Protein AF-B0WUE4-F1 (afdb_monomer)

Radius of gyration: 28.67 Å; Cα contacts (8 Å, |Δi|>4): 463; chains: 1; bounding box: 61×58×78 Å

Secondary structure (DSSP, 8-state):
----GGGS-HHHHHHHHHT-SEEEEEEE--GGGGTTTS-----SS----EEEETTEEPTTHHHHHHHHHHTT-EEEEE---SSS-HHHHHHHHHTTT----GGGEE-HHHHHHHHHHHTT--SPEE--S-HHHHHHHHHTT--EE--HHHHHHHTT----EE---SSS-HHHHHHHHHHTT----GGGEE-HHHHHHHHHHHTT--SEEEEES-HHHHHHHHHTT--EE----SPPPS-HHHHHHHH-----EEEEEE---TT--HHHHHHHHHHHHH-TTSEEEE----SEEEEETTEEEE-HHHHHHHHHHHHT---EE-STT-HHHHHHHHHHHT----

Sequence (342 aa):
MTKRLLDLILEDKQRFVASFDYVLTDCDGNFWMALLQFWGTLSLISTTGVVWNFYGPIEGVGRAIGVLKDAGKKVVYVSNNSVRTLENYKEQVHKLGHGLAEEDLIHPAISVVRYLKSINFQGLIYAICAEPFLKLLKEAGFEVITGAIGAIKAAGKRVVYVSNNSVRPLENYQEQIRKLGHEVTEEDLVHPAVSIVRYLKSIDFNGLIYAIGSNAFLKTLRDAGYDVLNGPDDPQPESLQVVIPVIHDKKPVKAVIVDYDFNCSHIKLLRAEMYLKSDQECLFVGGSTDYRVMFTPTYTSIGTGYYTEILERSVGRKAVTLGKPGTHLVQQLKDYYGIEQA

Foldseek 3Di:
DDDDLVNDDPVVNVVVLVPDQEAEEEAEDDPCVVVVVPDDDDPDHPHDDHQAYPVAGDPPSLVVVVVSVVVVHQYAYEYADQADAPVNVQVRNVVSVDGDDPVSYHYPLVVVLVVCVVVVPQDEDEDDGYPNSVVSCVVSPHHYDDQPPVVCVVVVHQAAAADADQPDDPVVVQVVVVVSVDGDDPVRYHALLNLVLLVCVVVVNDFEEEEAADPSSQVSCVVSPHHYDYDDLDDWPPDCVGLVCQLQVPGQAQEYEFADHPSDDPSRLSSSLNNCQVDVNRAFAYGRLDQWDDPDPVDIDGGRVVSQVVSCVSSVHHHQYCHPPGPSVVVSCCVVVVPDDD

pLDDT: mean 76.99, std 17.8, range [25.2, 98.75]

Solvent-accessible surface area (backbone atoms only — not comparable to full-atom values): 20024 Å² total; per-residue (Å²): 134,90,78,57,74,86,78,48,56,70,68,59,44,52,55,55,59,68,72,54,61,70,45,61,32,41,41,71,53,60,88,51,82,80,57,64,84,74,66,94,83,82,90,89,66,80,76,77,43,59,47,25,46,95,92,40,72,41,86,65,44,36,59,53,53,46,55,42,45,75,70,71,33,47,70,31,41,35,40,86,63,54,64,69,46,73,64,56,49,33,54,56,36,40,75,43,77,37,88,62,58,74,92,35,50,49,36,51,54,59,52,51,51,53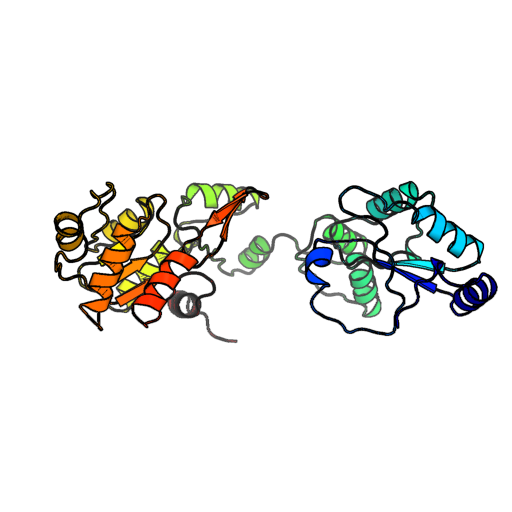,51,42,57,75,71,64,68,83,67,81,40,78,63,92,68,42,69,60,35,52,50,52,43,43,75,72,70,45,54,67,53,73,56,70,66,56,55,42,44,72,71,72,42,88,75,72,48,80,46,52,63,59,83,65,56,68,67,60,52,35,53,56,39,40,76,71,76,38,90,70,55,74,91,31,51,43,30,18,58,58,44,47,53,53,49,40,59,76,67,68,66,81,63,35,28,39,42,47,44,31,71,68,37,54,47,52,47,42,75,73,71,45,53,75,46,65,61,74,80,70,88,74,71,100,38,70,86,59,44,47,57,69,30,60,65,78,69,79,49,40,30,40,37,40,32,64,35,96,74,70,44,72,64,37,51,50,24,50,45,42,46,50,68,74,32,89,80,30,40,45,35,29,22,26,50,43,58,64,39,74,83,47,103,87,42,73,42,86,25,36,27,54,64,48,48,56,46,26,65,75,69,74,49,81,53,52,36,36,14,71,91,29,65,59,33,55,50,52,49,27,66,76,68,68,58,75,87,129

Mean predicted aligned error: 15.3 Å

Organism: Culex quinquefasciatus (NCBI:txid7176)

Nearest PDB structures (foldseek):
  3epr-assembly1_A  TM=8.583E-01  e=1.810E-10  Streptococcus agalactiae serogroup V
  7po7-assembly4_G  TM=8.428E-01  e=3.607E-10  Mus musculus
  7po7-assembly1_A  TM=5.249E-01  e=3.714E-12  Mus musculus
  3qgm-assembly1_B  TM=8.466E-01  e=1.457E-08  Archaeoglobus fulgidus
  1zjj-assembly1_A  TM=5.085E-01  e=1.475E-11  Pyrococcus horikoshii OT3

InterPro domains:
  IPR006357 HAD-superfamily hydrolase, subfamily IIA [PF13344] (46-143)
  IPR006357 HAD-superfamily hydrolase, subfamily IIA [PF13344] (148-226)
  IPR006357 HAD-superfamily hydrolase, subfamily IIA [PIRSF000915] (6-340)
  IPR023214 HAD superfamily [G3DSA:3.40.50.1000] (9-143)
  IPR023214 HAD superfamily [G3DSA:3.40.50.1000] (193-322)
  IPR036412 HAD-like superfamily [SSF56784] (49-146)
  IPR036412 HAD-like superfamily [SSF56784] (147-340)

Structure (mmCIF, N/CA/C/O backbone):
data_AF-B0WUE4-F1
#
_entry.id   AF-B0WUE4-F1
#
loop_
_atom_site.group_PDB
_atom_site.id
_atom_site.type_symbol
_atom_site.label_atom_id
_atom_site.label_alt_id
_atom_site.label_comp_id
_atom_site.label_asym_id
_atom_site.label_entity_id
_atom_site.label_seq_id
_atom_site.pdbx_PDB_ins_code
_atom_site.Cartn_x
_atom_site.Cartn_y
_atom_site.Cartn_z
_atom_site.occupancy
_atom_site.B_iso_or_equiv
_atom_site.auth_seq_id
_atom_site.auth_comp_id
_atom_site.auth_asym_id
_atom_site.auth_atom_id
_atom_site.pdbx_PDB_model_num
ATOM 1 N N . MET A 1 1 ? 19.029 -39.161 -17.235 1.00 38.50 1 MET A N 1
ATOM 2 C CA . MET A 1 1 ? 20.288 -38.917 -16.499 1.00 38.50 1 MET A CA 1
ATOM 3 C C . MET A 1 1 ? 21.069 -37.864 -17.277 1.00 38.50 1 MET A C 1
ATOM 5 O O . MET A 1 1 ? 21.456 -38.132 -18.407 1.00 38.50 1 MET A O 1
ATOM 9 N N . THR A 1 2 ? 21.187 -36.645 -16.754 1.00 34.97 2 THR A N 1
ATOM 10 C CA . THR A 1 2 ? 21.830 -35.516 -17.449 1.00 34.97 2 THR A CA 1
ATOM 11 C C . THR A 1 2 ? 23.349 -35.696 -17.383 1.00 34.97 2 THR A C 1
ATOM 13 O O . THR A 1 2 ? 23.919 -35.632 -16.298 1.00 34.97 2 THR A O 1
ATOM 16 N N . LYS A 1 3 ? 24.013 -35.984 -18.511 1.00 43.91 3 LYS A N 1
ATOM 17 C CA . LYS A 1 3 ? 25.485 -36.057 -18.576 1.00 43.91 3 LYS A CA 1
ATOM 18 C C . LYS A 1 3 ? 26.047 -34.646 -18.783 1.00 43.91 3 LYS A C 1
ATOM 20 O O . LYS A 1 3 ? 25.563 -33.929 -19.656 1.00 43.91 3 LYS A O 1
ATOM 25 N N . ARG A 1 4 ? 27.052 -34.236 -18.001 1.00 43.97 4 ARG A N 1
ATOM 26 C CA . ARG A 1 4 ? 27.743 -32.948 -18.200 1.00 43.97 4 ARG A CA 1
ATOM 27 C C . ARG A 1 4 ? 28.733 -33.082 -19.356 1.00 43.97 4 ARG A C 1
ATOM 29 O O . ARG A 1 4 ? 29.465 -34.065 -19.414 1.00 43.97 4 ARG A O 1
ATOM 36 N N . LEU A 1 5 ? 28.801 -32.079 -20.234 1.00 47.88 5 LEU A N 1
ATOM 37 C CA . LEU A 1 5 ? 29.683 -32.086 -21.412 1.00 47.88 5 LEU A CA 1
ATOM 38 C C . LEU A 1 5 ? 31.161 -32.321 -21.048 1.00 47.88 5 LEU A C 1
ATOM 40 O O . LEU A 1 5 ? 31.872 -33.004 -21.778 1.00 47.88 5 LEU A O 1
ATOM 44 N N . LEU A 1 6 ? 31.617 -31.806 -19.900 1.00 54.84 6 LEU A N 1
ATOM 45 C CA . LEU A 1 6 ? 32.991 -31.990 -19.415 1.00 54.84 6 LEU A CA 1
ATOM 46 C C . LEU A 1 6 ? 33.324 -33.448 -19.067 1.00 54.84 6 LEU A C 1
ATOM 48 O O . LEU A 1 6 ? 34.480 -33.844 -19.224 1.00 54.84 6 LEU A O 1
ATOM 52 N N . ASP A 1 7 ? 32.323 -34.243 -18.691 1.00 59.56 7 ASP A N 1
ATOM 53 C CA . ASP A 1 7 ? 32.482 -35.630 -18.242 1.00 59.56 7 ASP A CA 1
ATOM 54 C C . ASP A 1 7 ? 32.423 -36.638 -19.411 1.00 59.56 7 ASP A C 1
ATOM 56 O O . ASP A 1 7 ? 32.577 -37.840 -19.206 1.00 59.56 7 ASP A O 1
ATOM 60 N N . LEU A 1 8 ? 32.191 -36.166 -20.645 1.00 62.66 8 LEU A N 1
ATOM 61 C CA . LEU A 1 8 ? 32.188 -37.005 -21.847 1.00 62.66 8 LEU A CA 1
ATOM 62 C C . LEU A 1 8 ? 33.614 -37.319 -22.332 1.00 62.66 8 LEU A C 1
ATOM 64 O O . LEU A 1 8 ? 34.542 -36.515 -22.174 1.00 62.66 8 LEU A O 1
ATOM 68 N N . ILE A 1 9 ? 33.776 -38.478 -22.975 1.00 71.00 9 ILE A N 1
ATOM 69 C CA . ILE A 1 9 ? 35.011 -38.834 -23.685 1.00 71.00 9 ILE A CA 1
ATOM 70 C C . ILE A 1 9 ? 35.215 -37.920 -24.904 1.00 71.00 9 ILE A C 1
ATOM 72 O O . ILE A 1 9 ? 34.268 -37.314 -25.405 1.00 71.00 9 ILE A O 1
ATOM 76 N N . LEU A 1 10 ? 36.463 -37.785 -25.363 1.00 66.25 10 LEU A N 1
ATOM 77 C CA . LEU A 1 10 ? 36.839 -36.815 -26.402 1.00 66.25 10 LEU A CA 1
ATOM 78 C C . LEU A 1 10 ? 36.037 -36.989 -27.701 1.00 66.25 10 LEU A C 1
ATOM 80 O O . LEU A 1 10 ? 35.591 -36.002 -28.278 1.00 66.25 10 LEU A O 1
ATOM 84 N N . GLU A 1 11 ? 35.814 -38.232 -28.116 1.00 70.75 11 GLU A N 1
ATOM 85 C CA . GLU A 1 11 ? 35.064 -38.563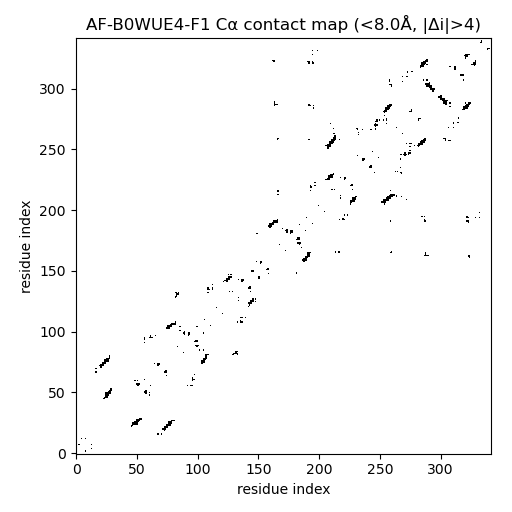 -29.329 1.00 70.75 11 GLU A CA 1
ATOM 86 C C . GLU A 1 11 ? 33.591 -38.125 -29.232 1.00 70.75 11 GLU A C 1
ATOM 88 O O . GLU A 1 11 ? 33.067 -37.475 -30.135 1.00 70.75 11 GLU A O 1
ATOM 93 N N . ASP A 1 12 ? 32.949 -38.356 -28.082 1.00 63.94 12 ASP A N 1
ATOM 94 C CA . ASP A 1 12 ? 31.579 -37.900 -27.816 1.00 63.94 12 ASP A CA 1
ATOM 95 C C . ASP A 1 12 ? 31.482 -36.368 -27.737 1.00 63.94 12 ASP A C 1
ATOM 97 O O . ASP A 1 12 ? 30.503 -35.786 -28.207 1.00 63.94 12 ASP A O 1
ATOM 101 N N . LYS A 1 13 ? 32.504 -35.691 -27.189 1.00 57.00 13 LYS A N 1
ATOM 102 C CA . LYS A 1 13 ? 32.589 -34.218 -27.184 1.00 57.00 13 LYS A CA 1
ATOM 103 C C . LYS A 1 13 ? 32.660 -33.667 -28.604 1.00 57.00 13 LYS A C 1
ATOM 105 O O . LYS A 1 13 ? 31.926 -32.739 -28.933 1.00 57.00 13 LYS A O 1
ATOM 110 N N . GLN A 1 14 ? 33.520 -34.243 -29.441 1.00 62.56 14 GLN A N 1
ATOM 111 C CA . GLN A 1 14 ? 33.677 -33.839 -30.838 1.00 62.56 14 GLN A CA 1
ATOM 112 C C . GLN A 1 14 ? 32.395 -34.083 -31.632 1.00 62.56 14 GLN A C 1
ATOM 114 O O . GLN A 1 14 ? 31.931 -33.186 -32.335 1.00 62.56 14 GLN A O 1
ATOM 119 N N . ARG A 1 15 ? 31.771 -35.252 -31.457 1.00 65.25 15 ARG A N 1
ATOM 120 C CA . ARG A 1 15 ? 30.493 -35.591 -32.090 1.00 65.25 15 ARG A CA 1
ATOM 121 C C . ARG A 1 15 ? 29.365 -34.648 -31.669 1.00 65.25 15 ARG A C 1
ATOM 123 O O . ARG A 1 15 ? 28.570 -34.252 -32.514 1.00 65.25 15 ARG A O 1
ATOM 130 N N . PHE A 1 16 ? 29.305 -34.273 -30.391 1.00 62.81 16 PHE A N 1
ATOM 131 C CA . PHE A 1 16 ? 28.327 -33.311 -29.884 1.00 62.81 16 PHE A CA 1
ATOM 132 C C . PHE A 1 16 ? 28.552 -31.911 -30.461 1.00 62.81 16 PHE A C 1
ATOM 134 O O . PHE A 1 16 ? 27.621 -31.317 -30.986 1.00 62.81 16 PHE A O 1
ATOM 141 N N . VAL A 1 17 ? 29.784 -31.390 -30.437 1.00 58.91 17 VAL A N 1
ATOM 142 C CA . VAL A 1 17 ? 30.089 -30.070 -31.021 1.00 58.91 17 VAL A CA 1
ATOM 143 C C . VAL A 1 17 ? 29.808 -30.055 -32.525 1.00 58.91 17 VAL A C 1
ATOM 145 O O . VAL A 1 17 ? 29.319 -29.061 -33.054 1.00 58.91 17 VAL A O 1
ATOM 148 N N . ALA A 1 18 ? 30.051 -31.158 -33.231 1.00 64.94 18 ALA A N 1
ATOM 149 C CA . ALA A 1 18 ? 29.735 -31.276 -34.650 1.00 64.94 18 ALA A CA 1
ATOM 150 C C . ALA A 1 18 ? 28.224 -31.254 -34.957 1.00 64.94 18 ALA A C 1
ATOM 152 O O . ALA A 1 18 ? 27.862 -30.979 -36.096 1.00 64.94 18 ALA A O 1
ATOM 153 N N . SER A 1 19 ? 27.341 -31.509 -33.984 1.00 60.69 19 SER A N 1
ATOM 154 C CA . SER A 1 19 ? 25.905 -31.690 -34.237 1.00 60.69 19 SER A CA 1
ATOM 155 C C . SER A 1 19 ? 25.084 -30.395 -34.303 1.00 60.69 19 SER A C 1
ATOM 157 O O . SER A 1 19 ? 23.863 -30.471 -34.419 1.00 60.69 19 SER A O 1
ATOM 159 N N . PHE A 1 20 ? 25.705 -29.223 -34.163 1.00 57.97 20 PHE A N 1
ATOM 160 C CA . PHE A 1 20 ? 25.025 -27.924 -34.201 1.00 57.97 20 PHE A CA 1
ATOM 161 C C . PHE A 1 20 ? 25.921 -26.834 -34.793 1.00 57.97 20 PHE A C 1
ATOM 163 O O . PHE A 1 20 ? 27.144 -26.919 -34.702 1.00 57.97 20 PHE A O 1
ATOM 170 N N . ASP A 1 21 ? 25.313 -25.781 -35.339 1.00 54.19 21 ASP A N 1
ATOM 171 C CA . ASP A 1 21 ? 26.028 -24.634 -35.925 1.00 54.19 21 ASP A CA 1
ATOM 172 C C . ASP A 1 21 ? 25.963 -23.376 -35.049 1.00 54.19 21 ASP A C 1
ATOM 174 O O . ASP A 1 21 ? 26.886 -22.560 -35.047 1.00 54.19 21 ASP A O 1
ATOM 178 N N . TYR A 1 22 ? 24.888 -23.248 -34.265 1.00 45.47 22 TYR A N 1
ATOM 179 C CA . TYR A 1 22 ? 24.622 -22.107 -33.394 1.00 45.47 22 TYR A CA 1
ATOM 180 C C . TYR A 1 22 ? 24.672 -22.507 -31.922 1.00 45.47 22 TYR A C 1
ATOM 182 O O . TYR A 1 22 ? 24.132 -23.541 -31.526 1.00 45.47 22 TYR A O 1
ATOM 190 N N . VAL A 1 23 ? 25.253 -21.634 -31.104 1.00 51.69 23 VAL A N 1
ATOM 191 C CA . VAL A 1 23 ? 25.182 -21.689 -29.642 1.00 51.69 23 VAL A CA 1
ATOM 192 C C . VAL A 1 23 ? 24.473 -20.436 -29.156 1.00 51.69 23 VAL A C 1
ATOM 194 O O . VAL A 1 23 ? 24.956 -19.332 -29.386 1.00 51.69 23 VAL A O 1
ATOM 197 N N . LEU A 1 24 ? 23.337 -20.610 -28.483 1.00 43.31 24 LEU A N 1
ATOM 198 C CA . LEU A 1 24 ? 22.614 -19.535 -27.804 1.00 43.31 24 LEU A CA 1
ATOM 199 C C . LEU A 1 24 ? 23.011 -19.552 -26.328 1.00 43.31 24 LEU A C 1
ATOM 201 O O . LEU A 1 24 ? 22.829 -20.571 -25.662 1.00 43.31 24 LEU A O 1
ATOM 205 N N . THR A 1 25 ? 23.546 -18.447 -25.817 1.00 46.00 25 THR A N 1
ATOM 206 C CA . THR A 1 25 ? 23.981 -18.346 -24.417 1.00 46.00 25 THR A CA 1
ATOM 207 C C . THR A 1 25 ? 23.242 -17.223 -23.701 1.00 46.00 25 THR A C 1
ATOM 209 O O . THR A 1 25 ? 23.098 -16.135 -24.255 1.00 46.00 25 THR A O 1
ATOM 212 N N . ASP A 1 26 ? 22.772 -17.489 -22.480 1.00 45.38 26 ASP A N 1
ATOM 213 C CA . ASP A 1 26 ? 22.135 -16.470 -21.644 1.00 45.38 26 ASP A CA 1
ATOM 214 C C . ASP A 1 26 ? 23.205 -15.534 -21.077 1.00 45.38 26 ASP A C 1
ATOM 216 O O . ASP A 1 26 ? 24.205 -15.946 -20.489 1.00 45.38 26 ASP A O 1
ATOM 220 N N . CYS A 1 27 ? 23.009 -14.247 -21.281 1.00 50.03 27 CYS A N 1
ATOM 221 C CA . CYS A 1 27 ? 23.888 -13.205 -20.801 1.00 50.03 27 CYS A CA 1
ATOM 222 C C . CYS A 1 27 ? 23.791 -13.024 -19.283 1.00 50.03 27 CYS A C 1
ATOM 224 O O . CYS A 1 27 ? 24.818 -12.918 -18.617 1.00 50.03 27 CYS A O 1
ATOM 226 N N . ASP A 1 28 ? 22.580 -12.971 -18.726 1.00 49.25 28 ASP A N 1
ATOM 227 C CA . ASP A 1 28 ? 22.336 -12.342 -17.427 1.00 49.25 28 ASP A CA 1
ATOM 228 C C . ASP A 1 28 ? 21.803 -13.335 -16.384 1.00 49.25 28 ASP A C 1
ATOM 230 O O . ASP A 1 28 ? 20.613 -13.636 -16.308 1.00 49.25 28 ASP A O 1
ATOM 234 N N . GLY A 1 29 ? 22.682 -13.777 -15.481 1.00 45.62 29 GLY A N 1
ATOM 235 C CA . GLY A 1 29 ? 22.293 -14.534 -14.291 1.00 45.62 29 GLY A CA 1
ATOM 236 C C . GLY A 1 29 ? 21.668 -13.629 -13.235 1.00 45.62 29 GLY A C 1
ATOM 237 O O . GLY A 1 29 ? 22.332 -13.254 -12.269 1.00 45.62 29 GLY A O 1
ATOM 238 N N . ASN A 1 30 ? 20.398 -13.265 -13.398 1.00 36.91 30 ASN A N 1
ATOM 239 C CA . ASN A 1 30 ? 19.638 -12.656 -12.306 1.00 36.91 30 ASN A CA 1
ATOM 240 C C . ASN A 1 30 ? 19.387 -13.691 -11.193 1.00 36.91 30 ASN A C 1
ATOM 242 O O . ASN A 1 30 ? 19.546 -14.890 -11.404 1.00 36.91 30 ASN A O 1
ATOM 246 N N . PHE A 1 31 ? 18.989 -13.211 -10.010 1.00 33.44 31 PHE A N 1
ATOM 247 C CA . PHE A 1 31 ? 18.725 -13.884 -8.717 1.00 33.44 31 PHE A CA 1
ATOM 248 C C . PHE A 1 31 ? 17.828 -15.159 -8.737 1.00 33.44 31 PHE A C 1
ATOM 250 O O . PHE A 1 31 ? 17.342 -15.614 -7.710 1.00 33.44 31 PHE A O 1
ATOM 257 N N . TRP A 1 32 ? 17.583 -15.759 -9.897 1.00 32.19 32 TRP A N 1
ATOM 258 C CA . TRP A 1 32 ? 16.811 -16.975 -10.133 1.00 32.19 32 TRP A CA 1
ATOM 259 C C . TRP A 1 32 ? 17.560 -18.274 -9.815 1.00 32.19 32 TRP A C 1
ATOM 261 O O . TRP A 1 32 ? 16.926 -19.322 -9.697 1.00 32.19 32 TRP A O 1
ATOM 271 N N . MET A 1 33 ? 18.877 -18.225 -9.588 1.00 31.62 33 MET A N 1
ATOM 272 C CA . MET A 1 33 ? 19.651 -19.401 -9.152 1.00 31.62 33 MET A CA 1
ATOM 273 C C . MET A 1 33 ? 19.205 -19.945 -7.780 1.00 31.62 33 MET A C 1
ATOM 275 O O . MET A 1 33 ? 19.479 -21.101 -7.476 1.00 31.62 33 MET A O 1
ATOM 279 N N . ALA A 1 34 ? 18.472 -19.162 -6.977 1.00 34.38 34 ALA A N 1
ATOM 280 C CA . ALA A 1 34 ? 17.855 -19.637 -5.735 1.00 34.38 34 ALA A CA 1
ATOM 281 C C . ALA A 1 34 ? 16.468 -20.296 -5.932 1.00 34.38 34 ALA A C 1
ATOM 283 O O . ALA A 1 34 ? 16.014 -21.019 -5.052 1.00 34.38 34 ALA A O 1
ATOM 284 N N . LEU A 1 35 ? 15.794 -20.083 -7.071 1.00 31.36 35 LEU A N 1
ATOM 285 C CA . LEU A 1 35 ? 14.436 -20.593 -7.346 1.00 31.36 35 LEU A CA 1
ATOM 286 C C . LEU A 1 35 ? 14.397 -21.755 -8.354 1.00 31.36 35 LEU A C 1
ATOM 288 O O . LEU A 1 35 ? 13.416 -22.497 -8.399 1.00 31.36 35 LEU A O 1
ATOM 292 N N . LEU A 1 36 ? 15.473 -21.984 -9.113 1.00 35.50 36 LEU A N 1
ATOM 293 C CA . LEU A 1 36 ? 15.577 -23.098 -10.069 1.00 35.50 36 LEU A CA 1
ATOM 294 C C . LEU A 1 36 ? 15.685 -24.493 -9.424 1.00 35.50 36 LEU A C 1
ATOM 296 O O . LEU A 1 36 ? 15.673 -25.489 -10.141 1.00 35.50 36 LEU A O 1
ATOM 300 N N . GLN A 1 37 ? 15.716 -24.600 -8.091 1.00 35.56 37 GLN A N 1
ATOM 301 C CA . GLN A 1 37 ? 15.537 -25.894 -7.419 1.00 35.56 37 GLN A CA 1
ATOM 302 C C . GLN A 1 37 ? 14.088 -26.417 -7.467 1.00 35.56 37 GLN A C 1
ATOM 304 O O . GLN A 1 37 ? 13.879 -27.578 -7.130 1.00 35.56 37 GLN A O 1
ATOM 309 N N . PHE A 1 38 ? 13.099 -25.617 -7.899 1.00 30.81 38 PHE A N 1
ATOM 310 C CA . PHE A 1 38 ? 11.681 -25.976 -7.732 1.00 30.81 38 PHE A CA 1
ATOM 311 C C . PHE A 1 38 ? 10.870 -26.310 -8.991 1.00 30.81 38 PHE A C 1
ATOM 313 O O . PHE A 1 38 ? 9.790 -26.872 -8.844 1.00 30.81 38 PHE A O 1
ATOM 320 N N . TRP A 1 39 ? 11.347 -26.052 -10.212 1.00 26.92 39 TRP A N 1
ATOM 321 C CA . TRP A 1 39 ? 10.575 -26.384 -11.421 1.00 26.92 39 TRP A CA 1
ATOM 322 C C . TRP A 1 39 ? 11.454 -27.038 -12.482 1.00 26.92 39 TRP A C 1
ATOM 324 O O . TRP A 1 39 ? 12.150 -26.384 -13.253 1.00 26.92 39 TRP A O 1
ATOM 334 N N . GLY A 1 40 ? 11.419 -28.369 -12.514 1.00 40.00 40 GLY A N 1
ATOM 335 C CA . GLY A 1 40 ? 11.961 -29.144 -13.617 1.00 40.00 40 GLY A CA 1
ATOM 336 C C . GLY A 1 40 ? 10.966 -29.195 -14.767 1.00 40.00 40 GLY A C 1
ATOM 337 O O . GLY A 1 40 ? 10.022 -29.970 -14.688 1.00 40.00 40 GLY A O 1
ATOM 338 N N . THR A 1 41 ? 11.170 -28.401 -15.823 1.00 32.78 41 THR A N 1
ATOM 339 C CA . THR A 1 41 ? 10.807 -28.731 -17.222 1.00 32.78 41 THR A CA 1
ATOM 340 C C . THR A 1 41 ? 11.177 -27.590 -18.175 1.00 32.78 41 THR A C 1
ATOM 342 O O . THR A 1 41 ? 10.533 -26.552 -18.171 1.00 32.78 41 THR A O 1
ATOM 345 N N . LEU A 1 42 ? 12.179 -27.809 -19.035 1.00 26.95 42 LEU A N 1
ATOM 346 C CA . LEU A 1 42 ? 12.099 -27.527 -20.476 1.00 26.95 42 LEU A CA 1
ATOM 347 C C . LEU A 1 42 ? 13.315 -28.168 -21.167 1.00 26.95 42 LEU A C 1
ATOM 349 O O . LEU A 1 42 ? 14.434 -27.666 -21.121 1.00 26.95 42 LEU A O 1
ATOM 353 N N . SER A 1 43 ? 13.103 -29.333 -21.771 1.00 33.28 43 SER A N 1
ATOM 354 C CA . SER A 1 43 ? 14.071 -30.001 -22.639 1.00 33.28 43 SER A CA 1
ATOM 355 C C . SER A 1 43 ? 13.824 -29.569 -24.085 1.00 33.28 43 SER A C 1
ATOM 357 O O . SER A 1 43 ? 12.769 -29.921 -24.605 1.00 33.28 43 SER A O 1
ATOM 359 N N . LEU A 1 44 ? 14.764 -28.828 -24.698 1.00 25.20 44 LEU A N 1
ATOM 360 C CA . LEU A 1 44 ? 15.121 -28.865 -26.142 1.00 25.20 44 LEU A CA 1
ATOM 361 C C . LEU A 1 44 ? 16.056 -27.733 -26.625 1.00 25.20 44 LEU A C 1
ATOM 363 O O . LEU A 1 44 ? 16.326 -27.635 -27.817 1.00 25.20 44 LEU A O 1
ATOM 367 N N . ILE A 1 45 ? 16.630 -26.918 -25.740 1.00 29.28 45 ILE A N 1
ATOM 368 C CA . ILE A 1 45 ? 17.687 -25.961 -26.098 1.00 29.28 45 ILE A CA 1
ATOM 369 C C . ILE A 1 45 ? 18.829 -26.179 -25.107 1.00 29.28 45 ILE A C 1
ATOM 371 O O . ILE A 1 45 ? 18.582 -26.319 -23.912 1.00 29.28 45 ILE A O 1
ATOM 375 N N . SER A 1 46 ? 20.074 -26.249 -25.577 1.00 29.92 46 SER A N 1
ATOM 376 C CA . SER A 1 46 ? 21.261 -26.293 -24.712 1.00 29.92 46 SER A CA 1
ATOM 377 C C . SER A 1 46 ? 21.467 -24.930 -24.025 1.00 29.92 46 SER A C 1
ATOM 379 O O . SER A 1 46 ? 22.471 -24.262 -24.249 1.00 29.92 46 SER A O 1
ATOM 381 N N . THR A 1 47 ? 20.518 -24.479 -23.201 1.00 34.19 47 THR A N 1
ATOM 382 C CA . THR A 1 47 ? 20.656 -23.299 -22.337 1.00 34.19 47 THR A CA 1
ATOM 383 C C . THR A 1 47 ? 21.491 -23.677 -21.117 1.00 34.19 47 THR A C 1
ATOM 385 O O . THR A 1 47 ? 20.991 -23.799 -20.000 1.00 34.19 47 THR A O 1
ATOM 388 N N . THR A 1 48 ? 22.780 -23.924 -21.329 1.00 37.59 48 THR A N 1
ATOM 389 C CA . THR A 1 48 ? 23.760 -24.029 -20.245 1.00 37.59 48 THR A CA 1
ATOM 390 C C . THR A 1 48 ? 24.842 -22.998 -20.490 1.00 37.59 48 THR A C 1
ATOM 392 O O . THR A 1 48 ? 25.766 -23.233 -21.262 1.00 37.59 48 THR A O 1
ATOM 395 N N . GLY A 1 49 ? 24.718 -21.853 -19.832 1.00 51.75 49 GLY A N 1
ATOM 396 C CA . GLY A 1 49 ? 25.764 -20.846 -19.831 1.00 51.75 49 GLY A CA 1
ATOM 397 C C . GLY A 1 49 ? 25.186 -19.477 -19.570 1.00 51.75 49 GLY A C 1
ATOM 398 O O . GLY A 1 49 ? 24.859 -18.765 -20.508 1.00 51.75 49 GLY A O 1
ATOM 399 N N . VAL A 1 50 ? 25.065 -19.124 -18.293 1.00 54.56 50 VAL A N 1
ATOM 400 C CA . VAL A 1 50 ? 25.154 -17.716 -17.920 1.00 54.56 50 VAL A CA 1
ATOM 401 C C . VAL A 1 50 ? 26.601 -17.310 -18.186 1.00 54.56 50 VAL A C 1
ATOM 403 O O . VAL A 1 50 ? 27.519 -18.015 -17.760 1.00 54.56 50 VAL A O 1
ATOM 406 N N . VAL A 1 51 ? 26.822 -16.223 -18.917 1.00 59.69 51 VAL A N 1
ATOM 407 C CA . VAL A 1 51 ? 28.184 -15.806 -19.281 1.00 59.69 51 VAL A CA 1
ATOM 408 C C . VAL A 1 51 ? 28.841 -14.970 -18.171 1.00 59.69 51 VAL A C 1
ATOM 410 O O . VAL A 1 51 ? 30.051 -15.055 -17.937 1.00 59.69 51 VAL A O 1
ATOM 413 N N . TRP A 1 52 ? 28.040 -14.209 -17.425 1.00 61.34 52 TRP A N 1
ATOM 414 C CA . TRP A 1 52 ? 28.479 -13.407 -16.282 1.00 61.34 52 TRP A CA 1
ATOM 415 C C . TRP A 1 52 ? 27.420 -13.358 -15.178 1.00 61.34 52 TRP A C 1
ATOM 417 O O . TRP A 1 52 ? 26.218 -13.421 -15.424 1.00 61.34 52 TRP A O 1
ATOM 427 N N . ASN A 1 53 ? 27.875 -13.201 -13.938 1.00 58.34 53 ASN A N 1
ATOM 428 C CA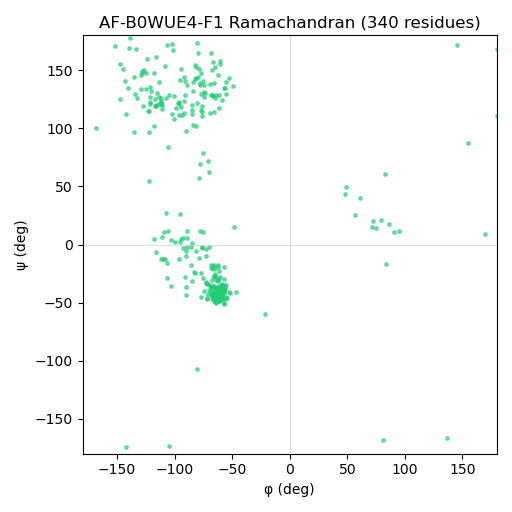 . ASN A 1 53 ? 27.019 -12.888 -12.796 1.00 58.34 53 ASN A CA 1
ATOM 429 C C . ASN A 1 53 ? 27.184 -11.408 -12.399 1.00 58.34 53 ASN A C 1
ATOM 431 O O . ASN A 1 53 ? 27.861 -10.636 -13.081 1.00 58.34 53 ASN A O 1
ATOM 435 N N . PHE A 1 54 ? 26.575 -10.998 -11.283 1.00 47.41 54 PHE A N 1
ATOM 436 C CA . PHE A 1 54 ? 26.660 -9.616 -10.795 1.00 47.41 54 PHE A CA 1
ATOM 437 C C . PHE A 1 54 ? 28.105 -9.132 -10.551 1.00 47.41 54 PHE A C 1
ATOM 439 O O . PHE A 1 54 ? 28.392 -7.948 -10.704 1.00 47.41 54 PHE A O 1
ATOM 446 N N . TYR A 1 55 ? 29.017 -10.044 -10.207 1.00 54.34 55 TYR A N 1
ATOM 447 C CA . TYR A 1 55 ? 30.410 -9.755 -9.858 1.00 54.34 55 TYR A CA 1
ATOM 448 C C . TYR A 1 55 ? 31.363 -9.786 -11.060 1.00 54.34 55 TYR A C 1
ATOM 450 O O . TYR A 1 55 ? 32.507 -9.353 -10.937 1.00 54.34 55 TYR A O 1
ATOM 458 N N . GLY A 1 56 ? 30.904 -10.254 -12.225 1.00 57.59 56 GLY A N 1
ATOM 459 C CA . GLY A 1 56 ? 31.687 -10.269 -13.456 1.00 57.59 56 GLY A CA 1
ATOM 460 C C . GLY A 1 56 ? 31.577 -11.574 -14.250 1.00 57.59 56 GLY A C 1
ATOM 461 O O . GLY A 1 56 ? 30.674 -12.381 -14.013 1.00 57.59 56 GLY A O 1
ATOM 462 N N . PRO A 1 57 ? 32.481 -11.768 -15.228 1.00 65.56 57 PRO A N 1
ATOM 463 C CA . PRO A 1 57 ? 32.602 -13.003 -15.996 1.00 65.56 57 PRO A CA 1
ATOM 464 C C . PRO A 1 57 ? 32.657 -14.251 -15.118 1.00 65.56 57 PRO A C 1
ATOM 466 O O . PRO A 1 57 ? 33.394 -14.284 -14.133 1.00 65.56 57 PRO A O 1
ATOM 469 N N . ILE A 1 58 ? 31.926 -15.299 -15.496 1.00 65.50 58 ILE A N 1
ATOM 470 C CA . ILE A 1 58 ? 32.073 -16.599 -14.836 1.00 65.50 58 ILE A CA 1
ATOM 471 C C . ILE A 1 58 ? 33.381 -17.240 -15.309 1.00 65.50 58 ILE A C 1
ATOM 473 O O . ILE A 1 58 ? 33.680 -17.295 -16.507 1.00 65.50 58 ILE A O 1
ATOM 477 N N . GLU A 1 59 ? 34.179 -17.714 -14.353 1.00 71.56 59 GLU A N 1
ATOM 478 C CA . GLU A 1 59 ? 35.490 -18.297 -14.623 1.00 71.56 59 GLU A CA 1
ATOM 479 C C . GLU A 1 59 ? 35.391 -19.463 -15.622 1.00 71.56 59 GLU A C 1
ATOM 481 O O . GLU A 1 59 ? 34.514 -20.320 -15.540 1.00 71.56 59 GLU A O 1
ATOM 486 N N . GLY A 1 60 ? 36.296 -19.486 -16.603 1.00 70.44 60 GLY A N 1
ATOM 487 C CA . GLY A 1 60 ? 36.359 -20.541 -17.617 1.00 70.44 60 GLY A CA 1
ATOM 488 C C . GLY A 1 60 ? 35.410 -20.368 -18.808 1.00 70.44 60 GLY A C 1
ATOM 489 O O . GLY A 1 60 ? 35.681 -20.956 -19.856 1.00 70.44 60 GLY A O 1
ATOM 490 N N . VAL A 1 61 ? 34.382 -19.514 -18.723 1.00 75.00 61 VAL A N 1
ATOM 491 C CA . VAL A 1 61 ? 33.417 -19.321 -19.823 1.00 75.00 61 VAL A CA 1
ATOM 492 C C . VAL A 1 61 ? 34.069 -18.709 -21.062 1.00 75.00 61 VAL A C 1
ATOM 494 O O . VAL A 1 61 ? 33.839 -19.190 -22.167 1.00 75.00 61 VAL A O 1
ATOM 497 N N . GLY A 1 62 ? 34.948 -17.715 -20.900 1.00 76.25 62 GLY A N 1
ATOM 498 C CA . GLY A 1 62 ? 35.658 -17.111 -22.036 1.00 76.25 62 GLY A CA 1
ATOM 499 C C . GLY A 1 62 ? 36.478 -18.130 -22.838 1.00 76.25 62 GLY A C 1
ATOM 500 O O . GLY A 1 62 ? 36.445 -18.123 -24.068 1.00 76.25 62 GLY A O 1
ATOM 501 N N . ARG A 1 63 ? 37.132 -19.084 -22.158 1.00 76.19 63 ARG A N 1
ATOM 502 C CA . ARG A 1 63 ? 37.849 -20.187 -22.824 1.00 76.19 63 ARG A CA 1
ATOM 503 C C . ARG A 1 63 ? 36.893 -21.135 -23.547 1.00 76.19 63 ARG A C 1
ATOM 505 O O . ARG A 1 63 ? 37.176 -21.522 -24.674 1.00 76.19 63 ARG A O 1
ATOM 512 N N . ALA A 1 64 ? 35.761 -21.479 -22.932 1.00 73.00 64 ALA A N 1
ATOM 513 C CA . ALA A 1 64 ? 34.754 -22.341 -23.552 1.00 73.00 64 ALA A CA 1
ATOM 514 C C . ALA A 1 64 ? 34.152 -21.713 -24.823 1.00 73.00 64 ALA A C 1
ATOM 516 O O . ALA A 1 64 ? 34.029 -22.390 -25.841 1.00 73.00 64 ALA A O 1
ATOM 517 N N . ILE A 1 65 ? 33.850 -20.410 -24.791 1.00 77.38 65 ILE A N 1
ATOM 518 C CA . ILE A 1 65 ? 33.402 -19.649 -25.968 1.00 77.38 65 ILE A CA 1
ATOM 519 C C . ILE A 1 65 ? 34.481 -19.655 -27.056 1.00 77.38 65 ILE A C 1
ATOM 521 O O . ILE A 1 65 ? 34.152 -19.847 -28.223 1.00 77.38 65 ILE A O 1
ATOM 525 N N . GLY A 1 66 ? 35.754 -19.491 -26.680 1.00 80.00 66 GLY A N 1
ATOM 526 C CA . GLY A 1 66 ? 36.880 -19.570 -27.614 1.00 80.00 66 GLY A CA 1
ATOM 527 C C . GLY A 1 66 ? 36.931 -20.904 -28.345 1.00 80.00 66 GLY A C 1
ATOM 528 O O . GLY A 1 66 ? 36.879 -20.919 -29.565 1.00 80.00 66 GLY A O 1
ATOM 529 N N . VAL A 1 67 ? 36.878 -22.020 -27.613 1.00 78.06 67 VAL A N 1
ATOM 530 C CA . VAL A 1 67 ? 36.865 -23.370 -28.208 1.00 78.06 67 VAL A CA 1
ATOM 531 C C . VAL A 1 67 ? 35.696 -23.563 -29.182 1.00 78.06 67 VAL A C 1
ATOM 533 O O . VAL A 1 67 ? 35.863 -24.186 -30.227 1.00 78.06 67 VAL A O 1
ATOM 536 N N . LEU A 1 68 ? 34.512 -23.029 -28.866 1.00 76.06 68 LEU A N 1
ATOM 537 C CA . LEU A 1 68 ? 33.348 -23.109 -29.755 1.00 76.06 68 LEU A CA 1
ATOM 538 C C . LEU A 1 68 ? 33.552 -22.286 -31.033 1.00 76.06 68 LEU A C 1
ATOM 540 O O . LEU A 1 68 ? 33.278 -22.781 -32.125 1.00 76.06 68 LEU A O 1
ATOM 544 N N . LYS A 1 69 ? 34.067 -21.060 -30.913 1.00 79.25 69 LYS A N 1
ATOM 545 C CA . LYS A 1 69 ? 34.373 -20.206 -32.067 1.00 79.25 69 LYS A CA 1
ATOM 546 C C . LYS A 1 69 ? 35.484 -20.797 -32.939 1.00 79.25 69 LYS A C 1
ATOM 548 O O . LYS A 1 69 ? 35.328 -20.827 -34.156 1.00 79.25 69 LYS A O 1
ATOM 553 N N . ASP A 1 70 ? 36.545 -21.327 -32.332 1.00 83.12 70 ASP A N 1
ATOM 554 C CA . ASP A 1 70 ? 37.656 -21.994 -33.028 1.00 83.12 70 ASP A CA 1
ATOM 555 C C . ASP A 1 70 ? 37.182 -23.248 -33.779 1.00 83.12 70 ASP A C 1
ATOM 557 O O . ASP A 1 70 ? 37.682 -23.569 -34.854 1.00 83.12 70 ASP A O 1
ATOM 561 N N . ALA A 1 71 ? 36.153 -23.925 -33.257 1.00 75.50 71 ALA A N 1
ATOM 562 C CA . ALA A 1 71 ? 35.458 -25.023 -33.928 1.00 75.50 71 ALA A CA 1
ATOM 563 C C . ALA A 1 71 ? 34.462 -24.559 -35.017 1.00 75.50 71 ALA A C 1
ATOM 565 O O . ALA A 1 71 ? 33.639 -25.352 -35.481 1.00 75.50 71 ALA A O 1
ATOM 566 N N . GLY A 1 72 ? 34.502 -23.281 -35.406 1.00 78.75 72 GLY A N 1
ATOM 567 C CA . GLY A 1 72 ? 33.663 -22.686 -36.446 1.00 78.75 72 GLY A CA 1
ATOM 568 C C . GLY A 1 72 ? 32.211 -22.442 -36.033 1.00 78.75 72 GLY A C 1
ATOM 569 O O . GLY A 1 72 ? 31.365 -22.234 -36.901 1.00 78.75 72 GLY A O 1
ATOM 570 N N . LYS A 1 73 ? 31.882 -22.495 -34.735 1.00 74.88 73 LYS A N 1
ATOM 571 C CA . LYS A 1 73 ? 30.502 -22.324 -34.256 1.00 74.88 73 LYS A CA 1
ATOM 572 C C . LYS A 1 73 ? 30.148 -20.858 -34.095 1.00 74.88 73 LYS A C 1
ATOM 574 O O . LYS A 1 73 ? 30.935 -20.063 -33.576 1.00 74.88 73 LYS A O 1
ATOM 579 N N . LYS A 1 74 ? 28.920 -20.511 -34.479 1.00 76.75 74 LYS A N 1
ATOM 580 C CA . LYS A 1 74 ? 28.383 -19.167 -34.285 1.00 76.75 74 LYS A CA 1
ATOM 581 C C . LYS A 1 74 ? 27.801 -19.044 -32.880 1.00 76.75 74 LYS A C 1
ATOM 583 O O . LYS A 1 74 ? 26.835 -19.721 -32.534 1.00 76.75 74 LYS A O 1
ATOM 588 N N . VAL A 1 75 ? 28.400 -18.182 -32.062 1.00 77.25 75 VAL A N 1
ATOM 589 C CA . VAL A 1 75 ? 27.959 -17.938 -30.682 1.00 77.25 75 VAL A CA 1
ATOM 590 C C . VAL A 1 75 ? 27.113 -16.673 -30.647 1.00 77.25 75 VAL A C 1
ATOM 592 O O . VAL A 1 75 ? 27.613 -15.592 -30.944 1.00 77.25 75 VAL A O 1
ATOM 595 N N . VAL A 1 76 ? 25.847 -16.822 -30.268 1.00 77.44 76 VAL A N 1
ATOM 596 C CA . VAL A 1 76 ? 24.863 -15.746 -30.159 1.00 77.44 76 VAL A CA 1
ATOM 597 C C . VAL A 1 76 ? 24.515 -15.533 -28.688 1.00 77.44 76 VAL A C 1
ATOM 599 O O . VAL A 1 76 ? 24.133 -16.457 -27.966 1.00 77.44 76 VAL A O 1
ATOM 602 N N . TYR A 1 77 ? 24.649 -14.291 -28.250 1.00 73.94 77 TYR A N 1
ATOM 603 C CA . TYR A 1 77 ? 24.420 -13.833 -26.889 1.00 73.94 77 TYR A CA 1
ATOM 604 C C . TYR A 1 77 ? 22.971 -13.380 -26.753 1.00 73.94 77 TYR A C 1
ATOM 606 O O . TYR A 1 77 ? 22.514 -12.523 -27.506 1.00 73.94 77 TYR A O 1
ATOM 614 N N . VAL A 1 78 ? 22.231 -13.950 -25.809 1.00 65.06 78 VAL A N 1
ATOM 615 C CA . VAL A 1 78 ? 20.805 -13.678 -25.608 1.00 65.06 78 VAL A CA 1
ATOM 616 C C . VAL A 1 78 ? 20.615 -13.060 -24.233 1.00 65.06 78 VAL A C 1
ATOM 618 O O . VAL A 1 78 ? 21.020 -13.635 -23.230 1.00 65.06 78 VAL A O 1
ATOM 621 N N . SER A 1 79 ? 19.989 -11.890 -24.171 1.00 65.25 79 SER A N 1
ATOM 622 C CA . SER A 1 79 ? 19.646 -11.230 -22.914 1.00 65.25 79 SER A CA 1
ATOM 623 C C . SER A 1 79 ? 18.170 -10.842 -22.877 1.00 65.25 79 SER A C 1
ATOM 625 O O . SER A 1 79 ? 17.580 -10.481 -23.895 1.00 65.25 79 SER A O 1
ATOM 627 N N . ASN A 1 80 ? 17.584 -10.871 -21.682 1.00 63.78 80 ASN A N 1
ATOM 628 C CA . ASN A 1 80 ? 16.279 -10.289 -21.367 1.00 63.78 80 ASN A CA 1
ATOM 629 C C . ASN A 1 80 ? 16.381 -8.949 -20.605 1.00 63.78 80 ASN A C 1
ATOM 631 O O . ASN A 1 80 ? 15.360 -8.380 -20.218 1.00 63.78 80 ASN A O 1
ATOM 635 N N . ASN A 1 81 ? 17.590 -8.432 -20.384 1.00 62.50 81 ASN A N 1
ATOM 636 C CA . ASN A 1 81 ? 17.833 -7.183 -19.677 1.00 62.50 81 ASN A CA 1
ATOM 637 C C . ASN A 1 81 ? 17.715 -6.007 -20.646 1.00 62.50 81 ASN A C 1
ATOM 639 O O . ASN A 1 81 ? 18.557 -5.834 -21.513 1.00 62.50 81 ASN A O 1
ATOM 643 N N . SER A 1 82 ? 16.688 -5.178 -20.468 1.00 57.12 82 SER A N 1
ATOM 644 C CA . SER A 1 82 ? 16.390 -4.029 -21.331 1.00 57.12 82 SER A CA 1
ATOM 645 C C . SER A 1 82 ? 17.078 -2.719 -20.912 1.00 57.12 82 SER A C 1
ATOM 647 O O . SER A 1 82 ? 16.671 -1.648 -21.366 1.00 57.12 82 SER A O 1
ATOM 649 N N . VAL A 1 83 ? 18.046 -2.775 -19.990 1.00 60.75 83 VAL A N 1
ATOM 650 C CA . VAL A 1 83 ? 18.757 -1.599 -19.453 1.00 60.75 83 VAL A CA 1
ATOM 651 C C . VAL A 1 83 ? 20.153 -1.450 -20.059 1.00 60.75 83 VAL A C 1
ATOM 653 O O . VAL A 1 83 ? 20.602 -0.327 -20.266 1.00 60.75 83 VAL A O 1
ATOM 656 N N . ARG A 1 84 ? 20.859 -2.550 -20.344 1.00 69.69 84 ARG A N 1
ATOM 657 C CA . ARG A 1 84 ? 22.236 -2.511 -20.868 1.00 69.69 84 ARG A CA 1
ATOM 658 C C . ARG A 1 84 ? 22.254 -2.180 -22.364 1.00 69.69 84 ARG A C 1
ATOM 660 O O . ARG A 1 84 ? 21.445 -2.692 -23.131 1.00 69.69 84 ARG A O 1
ATOM 667 N N . THR A 1 85 ? 23.199 -1.344 -22.789 1.00 79.12 85 THR A N 1
ATOM 668 C CA . THR A 1 85 ? 23.422 -1.037 -24.214 1.00 79.12 85 THR A CA 1
ATOM 669 C C . THR A 1 85 ? 24.211 -2.145 -24.916 1.00 79.12 85 THR A C 1
ATOM 671 O O . THR A 1 85 ? 24.871 -2.959 -24.265 1.00 79.12 85 THR A O 1
ATOM 674 N N . LEU A 1 86 ? 24.211 -2.143 -26.256 1.00 80.81 86 LEU A N 1
ATOM 675 C CA . LEU A 1 86 ? 25.116 -2.975 -27.058 1.00 80.81 86 LEU A CA 1
ATOM 676 C C . LEU A 1 86 ? 26.579 -2.762 -26.638 1.00 80.81 86 LEU A C 1
ATOM 678 O O . LEU A 1 86 ? 27.322 -3.725 -26.493 1.00 80.81 86 LEU A O 1
ATOM 682 N N . GLU A 1 87 ? 26.979 -1.525 -26.372 1.00 83.38 87 GLU A N 1
ATOM 683 C CA . GLU A 1 87 ? 28.322 -1.144 -25.933 1.00 83.38 87 GLU A CA 1
ATOM 684 C C . GLU A 1 87 ? 28.647 -1.755 -24.569 1.00 83.38 87 GLU A C 1
ATOM 686 O O . GLU A 1 87 ? 29.728 -2.314 -24.397 1.00 83.38 87 GLU A O 1
ATOM 691 N N . ASN A 1 88 ? 27.688 -1.777 -23.635 1.00 79.81 88 ASN A N 1
ATOM 692 C CA . ASN A 1 88 ? 27.871 -2.496 -22.375 1.00 79.81 88 ASN A CA 1
ATOM 693 C C . ASN A 1 88 ? 28.075 -4.001 -22.602 1.00 79.81 88 ASN A C 1
ATOM 695 O O . ASN A 1 88 ? 28.899 -4.607 -21.920 1.00 79.81 88 ASN A O 1
ATOM 699 N N . TYR A 1 89 ? 27.356 -4.625 -23.541 1.00 79.31 89 TYR A N 1
ATOM 700 C CA . TYR A 1 89 ? 27.569 -6.039 -23.871 1.00 79.31 89 TYR A CA 1
ATOM 701 C C . TYR A 1 89 ? 28.901 -6.274 -24.591 1.00 79.31 89 TYR A C 1
ATOM 703 O O . TYR A 1 89 ? 29.593 -7.235 -24.263 1.00 79.31 89 TYR A O 1
ATOM 711 N N . LYS A 1 90 ? 29.316 -5.382 -25.497 1.00 86.00 90 LYS A N 1
ATOM 712 C CA . LYS A 1 90 ? 30.631 -5.432 -26.156 1.00 86.00 90 LYS A CA 1
ATOM 713 C C . LYS A 1 90 ? 31.756 -5.385 -25.130 1.00 86.00 90 LYS A C 1
ATOM 715 O O . LYS A 1 90 ? 32.660 -6.207 -25.199 1.00 86.00 90 LYS A O 1
ATOM 720 N N . GLU A 1 91 ? 31.677 -4.496 -24.143 1.00 84.25 91 GLU A N 1
ATOM 721 C CA . GLU A 1 91 ? 32.652 -4.434 -23.049 1.00 84.25 91 GLU A CA 1
ATOM 722 C C . GLU A 1 91 ? 32.687 -5.727 -22.224 1.00 84.25 91 GLU A C 1
ATOM 724 O O . GLU A 1 91 ? 33.763 -6.216 -21.877 1.00 84.25 91 GLU A O 1
ATOM 729 N N . GLN A 1 92 ? 31.527 -6.309 -21.911 1.00 74.94 92 GLN A N 1
ATOM 730 C CA . GLN A 1 92 ? 31.452 -7.549 -21.130 1.00 74.94 92 GLN A CA 1
ATOM 731 C C . GLN A 1 92 ? 32.005 -8.748 -21.907 1.00 74.94 92 GLN A C 1
ATOM 733 O O . GLN A 1 92 ? 32.752 -9.547 -21.344 1.00 74.94 92 GLN A O 1
ATOM 738 N N . VAL A 1 93 ? 31.703 -8.849 -23.202 1.00 80.56 93 VAL A N 1
ATOM 739 C CA . VAL A 1 93 ? 32.238 -9.901 -24.075 1.00 80.56 93 VAL A CA 1
ATOM 740 C C . VAL A 1 93 ? 33.735 -9.693 -24.332 1.00 80.56 93 VAL A C 1
ATOM 742 O O . VAL A 1 93 ? 34.498 -10.659 -24.331 1.00 80.56 93 VAL A O 1
ATOM 745 N N . HIS A 1 94 ? 34.195 -8.443 -24.404 1.00 86.25 94 HIS A N 1
ATOM 746 C CA . HIS A 1 94 ? 35.618 -8.118 -24.487 1.00 86.25 94 HIS A CA 1
ATOM 747 C C . HIS A 1 94 ? 36.391 -8.580 -23.246 1.00 86.25 94 HIS A C 1
ATOM 749 O O . HIS A 1 94 ? 37.479 -9.137 -23.373 1.00 86.25 94 HIS A O 1
ATOM 755 N N . LYS A 1 95 ? 35.819 -8.455 -22.040 1.00 81.12 95 LYS A N 1
ATOM 756 C CA . LYS A 1 95 ? 36.425 -9.003 -20.806 1.00 81.12 95 LYS A CA 1
ATOM 757 C C . LYS A 1 95 ? 36.576 -10.529 -20.826 1.00 81.12 95 LYS A C 1
ATOM 759 O O . LYS A 1 95 ? 37.378 -11.060 -20.066 1.00 81.12 95 LYS A O 1
ATOM 764 N N . LEU A 1 96 ? 35.839 -11.232 -21.687 1.00 77.50 96 LEU A N 1
ATOM 765 C CA . LEU A 1 96 ? 35.990 -12.675 -21.915 1.00 77.50 96 LEU A CA 1
ATOM 766 C C . LEU A 1 96 ? 37.063 -13.010 -22.960 1.00 77.50 96 LEU A C 1
ATOM 768 O O . LEU A 1 96 ? 37.290 -14.191 -23.220 1.00 77.50 96 LEU A O 1
ATOM 772 N N . GLY A 1 97 ? 37.692 -11.998 -23.565 1.00 84.56 97 GLY A N 1
ATOM 773 C CA . GLY A 1 97 ? 38.667 -12.141 -24.645 1.00 84.56 97 GLY A CA 1
ATOM 774 C C . GLY A 1 97 ? 38.049 -12.207 -26.044 1.00 84.56 97 GLY A C 1
ATOM 775 O O . GLY A 1 97 ? 38.711 -12.671 -26.967 1.00 84.56 97 GLY A O 1
ATOM 776 N N . HIS A 1 98 ? 36.793 -11.776 -26.217 1.00 84.06 98 HIS A N 1
ATOM 777 C CA . HIS A 1 98 ? 36.041 -11.940 -27.466 1.00 84.06 98 HIS A CA 1
ATOM 778 C C . HIS A 1 98 ? 35.472 -10.622 -27.998 1.00 84.06 98 HIS A C 1
ATOM 780 O O . HIS A 1 98 ? 35.098 -9.737 -27.238 1.00 84.06 98 HIS A O 1
ATOM 786 N N . GLY A 1 99 ? 35.324 -10.517 -29.320 1.00 86.88 99 GLY A N 1
ATOM 787 C CA . GLY A 1 99 ? 34.485 -9.490 -29.945 1.00 86.88 99 GLY A CA 1
ATOM 788 C C . GLY A 1 99 ? 33.000 -9.878 -29.949 1.00 86.88 99 GLY A C 1
ATOM 789 O O . GLY A 1 99 ? 32.670 -11.072 -29.980 1.00 86.88 99 GLY A O 1
ATOM 790 N N . LEU A 1 100 ? 32.129 -8.864 -29.949 1.00 85.38 100 LEU A N 1
ATOM 791 C CA . LEU A 1 100 ? 30.679 -8.993 -30.118 1.00 85.38 100 LEU A CA 1
ATOM 792 C C . LEU A 1 100 ? 30.215 -8.151 -31.314 1.00 85.38 100 LEU A C 1
ATOM 794 O O . LEU A 1 100 ? 30.298 -6.920 -31.273 1.00 85.38 100 LEU A O 1
ATOM 798 N N . ALA A 1 101 ? 29.718 -8.823 -32.351 1.00 85.12 101 ALA A N 1
ATOM 799 C CA . ALA A 1 101 ? 29.009 -8.185 -33.453 1.00 85.12 101 ALA A CA 1
ATOM 800 C C . ALA A 1 101 ? 27.538 -7.936 -33.069 1.00 85.12 101 ALA A C 1
ATOM 802 O O . ALA A 1 101 ? 26.990 -8.627 -32.208 1.00 85.12 101 ALA A O 1
ATOM 803 N N . GLU A 1 102 ? 26.888 -6.942 -33.676 1.00 80.25 102 GLU A N 1
ATOM 804 C CA . GLU A 1 102 ? 25.501 -6.581 -33.337 1.00 80.25 102 GLU A CA 1
ATOM 805 C C . GLU A 1 102 ? 24.511 -7.694 -33.717 1.00 80.25 102 GLU A C 1
ATOM 807 O O . GLU A 1 102 ? 23.544 -7.961 -33.003 1.00 80.25 102 GLU A O 1
ATOM 812 N N . GLU A 1 103 ? 24.767 -8.386 -34.824 1.00 82.25 103 GLU A N 1
ATOM 813 C CA . GLU A 1 103 ? 24.004 -9.541 -35.294 1.00 82.25 103 GLU A CA 1
ATOM 814 C C . GLU A 1 103 ? 24.085 -10.754 -34.359 1.00 82.25 103 GLU A C 1
ATOM 816 O O . GLU A 1 103 ? 23.198 -11.609 -34.400 1.00 82.25 103 GLU A O 1
ATOM 821 N N . ASP A 1 104 ? 25.105 -10.802 -33.502 1.00 81.56 104 ASP A N 1
ATOM 822 C CA . ASP A 1 104 ? 25.341 -11.879 -32.542 1.00 81.56 104 ASP A CA 1
ATOM 823 C C . ASP A 1 104 ? 24.749 -11.565 -31.160 1.00 81.56 104 ASP A C 1
ATOM 825 O O . ASP A 1 104 ? 24.930 -12.348 -30.228 1.00 81.56 104 ASP A O 1
ATOM 829 N N . LEU A 1 105 ? 24.022 -10.450 -31.012 1.00 79.62 105 LEU A N 1
ATOM 830 C CA . LEU A 1 105 ? 23.289 -10.088 -29.799 1.00 79.62 105 LEU A CA 1
ATOM 831 C C . LEU A 1 105 ? 21.772 -10.108 -30.042 1.00 79.62 105 LEU A C 1
ATOM 833 O O . LEU A 1 105 ? 21.226 -9.332 -30.828 1.00 79.62 105 LEU A O 1
ATOM 837 N N . ILE A 1 106 ? 21.065 -10.941 -29.283 1.00 71.06 106 ILE A N 1
ATOM 838 C CA . ILE A 1 106 ? 19.608 -10.907 -29.156 1.00 71.06 106 ILE A CA 1
ATOM 839 C C . ILE A 1 106 ? 19.273 -10.198 -27.845 1.00 71.06 106 ILE A C 1
ATOM 841 O O . ILE A 1 106 ? 19.474 -10.726 -26.754 1.00 71.06 106 ILE A O 1
ATOM 845 N N . HIS A 1 107 ? 18.766 -8.975 -27.971 1.00 71.00 107 HIS A N 1
ATOM 846 C CA . HIS A 1 107 ? 18.428 -8.082 -26.863 1.00 71.00 107 HIS A CA 1
ATOM 847 C C . HIS A 1 107 ? 16.989 -7.561 -27.039 1.00 71.00 107 HIS A C 1
ATOM 849 O O . HIS A 1 107 ? 16.575 -7.339 -28.188 1.00 71.00 107 HIS A O 1
ATOM 855 N N . PRO A 1 108 ? 16.203 -7.332 -25.963 1.00 68.12 108 PRO A N 1
ATOM 856 C CA . PRO A 1 108 ? 14.783 -7.006 -26.091 1.00 68.12 108 PRO A CA 1
ATOM 857 C C . PRO A 1 108 ? 14.551 -5.703 -26.857 1.00 68.12 108 PRO A C 1
ATOM 859 O O . PRO A 1 108 ? 13.669 -5.650 -27.709 1.00 68.12 108 PRO A O 1
ATOM 862 N N . ALA A 1 109 ? 15.394 -4.684 -26.646 1.00 73.69 109 ALA A N 1
ATOM 863 C CA . ALA A 1 109 ? 15.250 -3.411 -27.353 1.00 73.69 109 ALA A CA 1
ATOM 864 C C . ALA A 1 109 ? 15.484 -3.540 -28.865 1.00 73.69 109 ALA A C 1
ATOM 866 O O . ALA A 1 109 ? 14.726 -2.996 -29.667 1.00 73.69 109 ALA A O 1
ATOM 867 N N . ILE A 1 110 ? 16.510 -4.306 -29.251 1.00 78.88 110 ILE A N 1
ATOM 868 C CA . ILE A 1 110 ? 16.856 -4.550 -30.659 1.00 78.88 110 ILE A CA 1
ATOM 869 C C . ILE A 1 110 ? 15.751 -5.375 -31.324 1.00 78.88 110 ILE A C 1
ATOM 871 O O . ILE A 1 110 ? 15.337 -5.077 -32.442 1.00 78.88 110 ILE A O 1
ATOM 875 N N . SER A 1 111 ? 15.238 -6.385 -30.619 1.00 78.12 111 SER A N 1
ATOM 876 C CA . SER A 1 111 ? 14.175 -7.263 -31.117 1.00 78.12 111 SER A CA 1
ATOM 877 C C . SER A 1 111 ? 12.880 -6.492 -31.377 1.00 78.12 111 SER A C 1
ATOM 879 O O . SER A 1 111 ? 12.284 -6.643 -32.442 1.00 78.12 111 SER A O 1
ATOM 881 N N . VAL A 1 112 ? 12.484 -5.607 -30.453 1.00 74.69 112 VAL A N 1
ATOM 882 C CA . VAL A 1 112 ? 11.308 -4.738 -30.618 1.00 74.69 112 VAL A CA 1
ATOM 883 C C . VAL A 1 112 ? 11.487 -3.783 -31.796 1.00 74.69 112 VAL A C 1
ATOM 885 O O . VAL A 1 112 ? 10.587 -3.672 -32.623 1.00 74.69 112 VAL A O 1
ATOM 888 N N . VAL A 1 113 ? 12.652 -3.146 -31.941 1.00 84.25 113 VAL A N 1
ATOM 889 C CA . VAL A 1 113 ? 12.918 -2.265 -33.090 1.00 84.25 113 VAL A CA 1
ATOM 890 C C . VAL A 1 113 ? 12.875 -3.017 -34.418 1.00 84.25 113 VAL A C 1
ATOM 892 O O . VAL A 1 113 ? 12.268 -2.530 -35.371 1.00 84.25 113 VAL A O 1
ATOM 895 N N . ARG A 1 114 ? 13.469 -4.214 -34.493 1.00 83.88 114 ARG A N 1
ATOM 896 C CA . ARG A 1 114 ? 13.417 -5.057 -35.699 1.00 83.88 114 ARG A CA 1
ATOM 897 C C . ARG A 1 114 ? 11.982 -5.441 -36.053 1.00 83.88 114 ARG A C 1
ATOM 899 O O . ARG A 1 114 ? 11.607 -5.329 -37.216 1.00 83.88 114 ARG A O 1
ATOM 906 N N . TYR A 1 115 ? 11.183 -5.828 -35.062 1.00 78.00 115 TYR A N 1
ATOM 907 C CA . TYR A 1 115 ? 9.774 -6.164 -35.258 1.00 78.00 115 TYR A CA 1
ATOM 908 C C . TYR A 1 115 ? 8.951 -4.967 -35.757 1.00 78.00 115 TYR A C 1
ATOM 910 O O . TYR A 1 115 ? 8.236 -5.072 -36.750 1.00 78.00 115 TYR A O 1
ATOM 918 N N . LEU A 1 116 ? 9.089 -3.800 -35.122 1.00 76.88 116 LEU A N 1
ATOM 919 C CA . LEU A 1 116 ? 8.371 -2.590 -35.535 1.00 76.88 116 LEU A CA 1
ATOM 920 C C . LEU A 1 116 ? 8.732 -2.171 -36.969 1.00 76.88 116 LEU A C 1
ATOM 922 O O . LEU A 1 116 ? 7.854 -1.773 -37.735 1.00 76.88 116 LEU A O 1
ATOM 926 N N . LYS A 1 117 ? 10.002 -2.329 -37.365 1.00 89.31 117 LYS A N 1
ATOM 927 C CA . LYS A 1 117 ? 10.440 -2.123 -38.754 1.00 89.31 117 LYS A CA 1
ATOM 928 C C . LYS A 1 117 ? 9.838 -3.154 -39.707 1.00 89.31 117 LYS A C 1
ATOM 930 O O . LYS A 1 117 ? 9.400 -2.779 -40.790 1.00 89.31 117 LYS A O 1
ATOM 935 N N . SER A 1 118 ? 9.783 -4.432 -39.323 1.00 89.00 118 SER A N 1
ATOM 936 C CA . SER A 1 118 ? 9.275 -5.497 -40.200 1.00 89.00 118 SER A CA 1
ATOM 937 C C . SER A 1 118 ? 7.786 -5.363 -40.509 1.00 89.00 118 SER A C 1
ATOM 939 O O . SER A 1 118 ? 7.346 -5.808 -41.563 1.00 89.00 118 SER A O 1
ATOM 941 N N . ILE A 1 119 ? 7.014 -4.748 -39.608 1.00 87.31 119 ILE A N 1
ATOM 942 C CA . ILE A 1 119 ? 5.591 -4.454 -39.831 1.00 87.31 119 ILE A CA 1
ATOM 943 C C . ILE A 1 119 ? 5.353 -3.055 -40.420 1.00 87.31 119 ILE A C 1
ATOM 945 O O . ILE A 1 119 ? 4.204 -2.639 -40.536 1.00 87.31 119 ILE A O 1
ATOM 949 N N . ASN A 1 120 ? 6.421 -2.326 -40.768 1.00 86.31 120 ASN A N 1
ATOM 950 C CA . ASN A 1 120 ? 6.372 -0.942 -41.238 1.00 86.31 120 ASN A CA 1
ATOM 951 C C . ASN A 1 120 ? 5.505 -0.042 -40.334 1.00 86.31 120 ASN A C 1
ATOM 953 O O . ASN A 1 120 ? 4.601 0.649 -40.803 1.00 86.31 120 ASN A O 1
ATOM 957 N N . PHE A 1 121 ? 5.734 -0.096 -39.020 1.00 77.94 121 PHE A N 1
ATOM 958 C CA . PHE A 1 121 ? 4.960 0.677 -38.052 1.00 77.94 121 PHE A CA 1
ATOM 959 C C . PHE A 1 121 ? 5.186 2.187 -38.238 1.00 77.94 121 PHE A C 1
ATOM 961 O O . PHE A 1 121 ? 6.322 2.650 -38.196 1.00 77.94 121 PHE A O 1
ATOM 968 N N . GLN A 1 122 ? 4.098 2.944 -38.404 1.00 74.25 122 GLN A N 1
ATOM 969 C CA . GLN A 1 122 ? 4.106 4.404 -38.621 1.00 74.25 122 GLN A CA 1
ATOM 970 C C . GLN A 1 122 ? 3.385 5.180 -37.503 1.00 74.25 122 GLN A C 1
ATOM 972 O O . GLN A 1 122 ? 3.171 6.382 -37.612 1.00 74.25 122 GLN A O 1
ATOM 977 N N . GLY A 1 123 ? 2.938 4.486 -36.452 1.00 58.25 123 GLY A N 1
ATOM 978 C CA . GLY A 1 123 ? 2.220 5.106 -35.345 1.00 58.25 123 GLY A CA 1
ATOM 979 C C . GLY A 1 123 ? 3.147 5.782 -34.335 1.00 58.25 123 GLY A C 1
ATOM 980 O O . GLY A 1 123 ? 4.367 5.633 -34.360 1.00 58.25 123 GLY A O 1
ATOM 981 N N . LEU A 1 124 ? 2.531 6.478 -33.387 1.00 56.12 124 LEU A N 1
ATOM 982 C CA . LEU A 1 124 ? 3.215 7.050 -32.237 1.00 56.12 124 LEU A CA 1
ATOM 983 C C . LEU A 1 124 ? 3.517 5.960 -31.197 1.00 56.12 124 LEU A C 1
ATOM 985 O O . LEU A 1 124 ? 2.617 5.215 -30.800 1.00 56.12 124 LEU A O 1
ATOM 989 N N . ILE A 1 125 ? 4.762 5.874 -30.725 1.00 62.50 125 ILE A N 1
ATOM 990 C CA . ILE A 1 125 ? 5.166 4.924 -29.682 1.00 62.50 125 ILE A CA 1
ATOM 991 C C . ILE A 1 125 ? 5.142 5.614 -28.326 1.00 62.50 125 ILE A C 1
ATOM 993 O O . ILE A 1 125 ? 5.886 6.556 -28.058 1.00 62.50 125 ILE A O 1
ATOM 997 N N . TYR A 1 126 ? 4.336 5.075 -27.423 1.00 60.41 126 TYR A N 1
ATOM 998 C CA . TYR A 1 126 ? 4.429 5.394 -26.011 1.00 60.41 126 TYR A CA 1
ATOM 999 C C . TYR A 1 126 ? 5.321 4.360 -25.315 1.00 60.41 126 TYR A C 1
ATOM 1001 O O . TYR A 1 126 ? 4.970 3.183 -25.226 1.00 60.41 126 TYR A O 1
ATOM 1009 N N . ALA A 1 127 ? 6.497 4.788 -24.856 1.00 62.50 127 ALA A N 1
ATOM 1010 C CA . ALA A 1 127 ? 7.526 3.882 -24.361 1.00 62.50 127 ALA A CA 1
ATOM 1011 C C . ALA A 1 127 ? 7.720 4.005 -22.840 1.00 62.50 127 ALA A C 1
ATOM 1013 O O . ALA A 1 127 ? 8.089 5.060 -22.324 1.00 62.50 127 ALA A O 1
ATOM 1014 N N . ILE A 1 128 ? 7.509 2.892 -22.128 1.00 61.44 128 ILE A N 1
ATOM 1015 C CA . ILE A 1 128 ? 7.862 2.723 -20.711 1.00 61.44 128 ILE A CA 1
ATOM 1016 C C . ILE A 1 128 ? 9.090 1.815 -20.649 1.00 61.44 128 ILE A C 1
ATOM 1018 O O . ILE A 1 128 ? 8.983 0.597 -20.509 1.00 61.44 128 ILE A O 1
ATOM 1022 N N . CYS A 1 129 ? 10.270 2.396 -20.812 1.00 62.97 129 CYS A N 1
ATOM 1023 C CA . CYS A 1 129 ? 11.526 1.659 -20.762 1.00 62.97 129 CYS A CA 1
ATOM 1024 C C . CYS A 1 129 ? 12.672 2.554 -20.280 1.00 62.97 129 CYS A C 1
ATOM 1026 O O . CYS A 1 129 ? 12.509 3.761 -20.111 1.00 62.97 129 CYS A O 1
ATOM 1028 N N . ALA A 1 130 ? 13.826 1.942 -20.005 1.00 64.88 130 ALA A N 1
ATOM 1029 C CA . ALA A 1 130 ? 15.020 2.675 -19.609 1.00 64.88 130 ALA A CA 1
ATOM 1030 C C . ALA A 1 130 ? 15.524 3.578 -20.751 1.00 64.88 130 ALA A C 1
ATOM 1032 O O . ALA A 1 130 ? 15.353 3.252 -21.928 1.00 64.88 130 ALA A O 1
ATOM 1033 N N . GLU A 1 131 ? 16.205 4.672 -20.395 1.00 74.88 131 GLU A N 1
ATOM 1034 C CA . GLU A 1 131 ? 16.749 5.663 -21.338 1.00 74.88 131 GLU A CA 1
ATOM 1035 C C . GLU A 1 131 ? 17.516 5.047 -22.529 1.00 74.88 131 GLU A C 1
ATOM 1037 O O . GLU A 1 131 ? 17.288 5.471 -23.664 1.00 74.88 131 GLU A O 1
ATOM 1042 N N . PRO A 1 132 ? 18.343 3.993 -22.350 1.00 78.88 132 PRO A N 1
ATOM 1043 C CA . PRO A 1 132 ? 19.011 3.329 -23.470 1.00 78.88 132 PRO A CA 1
ATOM 1044 C C . PRO A 1 132 ? 18.065 2.750 -24.529 1.00 78.88 132 PRO A C 1
ATOM 1046 O O . PRO A 1 132 ? 18.343 2.838 -25.723 1.00 78.88 132 PRO A O 1
ATOM 1049 N N . PHE A 1 133 ? 16.930 2.181 -24.117 1.00 80.31 133 PHE A N 1
ATOM 1050 C CA . PHE A 1 133 ? 15.933 1.644 -25.043 1.00 80.31 133 PHE A CA 1
ATOM 1051 C C . PHE A 1 133 ? 15.153 2.791 -25.710 1.00 80.31 133 PHE A C 1
ATOM 1053 O O . PHE A 1 133 ? 14.951 2.775 -26.924 1.00 80.31 133 PHE A O 1
ATOM 1060 N N . LEU A 1 134 ? 14.806 3.846 -24.966 1.00 77.25 134 LEU A N 1
ATOM 1061 C CA . LEU A 1 134 ? 14.194 5.050 -25.544 1.00 77.25 134 LEU A CA 1
ATOM 1062 C C . LEU A 1 134 ? 15.055 5.648 -26.660 1.00 77.25 134 LEU A C 1
ATOM 1064 O O . LEU A 1 134 ? 14.542 5.967 -27.735 1.00 77.25 134 LEU A O 1
ATOM 1068 N N . LYS A 1 135 ? 16.365 5.753 -26.425 1.00 82.94 135 LYS A N 1
ATOM 1069 C CA . LYS A 1 135 ? 17.325 6.237 -27.418 1.00 82.94 135 LYS A CA 1
ATOM 1070 C C . LYS A 1 135 ? 17.321 5.367 -28.674 1.00 82.94 135 LYS A C 1
ATOM 1072 O O . LYS A 1 135 ? 17.237 5.903 -29.771 1.00 82.94 135 LYS A O 1
ATOM 1077 N N . LEU A 1 136 ? 17.318 4.044 -28.507 1.00 85.50 136 LEU A N 1
ATOM 1078 C CA . LEU A 1 136 ? 17.331 3.082 -29.612 1.00 85.50 136 LEU A CA 1
ATOM 1079 C C . LEU A 1 136 ? 16.059 3.173 -30.476 1.00 85.50 136 LEU A C 1
ATOM 1081 O O . LEU A 1 136 ? 16.144 3.123 -31.700 1.00 85.50 136 LEU A O 1
ATOM 1085 N N . LEU A 1 137 ? 14.883 3.374 -29.867 1.00 82.06 137 LEU A N 1
ATOM 1086 C CA . LEU A 1 137 ? 13.633 3.611 -30.606 1.00 82.06 137 LEU A CA 1
ATOM 1087 C C . LEU A 1 137 ? 13.681 4.923 -31.409 1.00 82.06 137 LEU A C 1
ATOM 1089 O O . LEU A 1 137 ? 13.291 4.938 -32.576 1.00 82.06 137 LEU A O 1
ATOM 1093 N N . LYS A 1 138 ? 14.199 6.005 -30.812 1.00 83.31 138 LYS A N 1
ATOM 1094 C CA . LYS A 1 138 ? 14.344 7.310 -31.481 1.00 83.31 138 LYS A CA 1
ATOM 1095 C C . LYS A 1 138 ? 15.357 7.260 -32.629 1.00 83.31 138 LYS A C 1
ATOM 1097 O O . LYS A 1 138 ? 15.058 7.715 -33.727 1.00 83.31 138 LYS A O 1
ATOM 1102 N N . GLU A 1 139 ? 16.530 6.666 -32.407 1.00 88.81 139 GLU A N 1
ATOM 1103 C CA . GLU A 1 139 ? 17.570 6.468 -33.434 1.00 88.81 139 GLU A CA 1
ATOM 1104 C C . GLU A 1 139 ? 17.086 5.577 -34.584 1.00 88.81 139 GLU A C 1
ATOM 1106 O O . GLU A 1 139 ? 17.488 5.759 -35.731 1.00 88.81 139 GLU A O 1
ATOM 1111 N N . ALA A 1 140 ? 16.181 4.639 -34.300 1.00 87.88 140 ALA A N 1
ATOM 1112 C CA . ALA A 1 140 ? 15.546 3.808 -35.314 1.00 87.88 140 ALA A CA 1
ATOM 1113 C C . ALA A 1 140 ? 14.511 4.552 -36.179 1.00 87.88 140 ALA A C 1
ATOM 1115 O O . ALA A 1 140 ? 14.003 3.945 -37.125 1.00 87.88 140 ALA A O 1
ATOM 1116 N N . GLY A 1 141 ? 14.233 5.828 -35.887 1.00 87.06 141 GLY A N 1
ATOM 1117 C CA . GLY A 1 141 ? 13.329 6.690 -36.647 1.00 87.06 141 GLY A CA 1
ATOM 1118 C C . GLY A 1 141 ? 11.877 6.665 -36.173 1.00 87.06 141 GLY A C 1
ATOM 1119 O O . GLY A 1 141 ? 11.016 7.189 -36.873 1.00 87.06 141 GLY A O 1
ATOM 1120 N N . PHE A 1 142 ? 11.583 6.065 -35.015 1.00 81.88 142 PHE A N 1
ATOM 1121 C CA . PHE A 1 142 ? 10.228 6.076 -34.470 1.00 81.88 142 PHE A CA 1
ATOM 1122 C C . PHE A 1 142 ? 9.936 7.374 -33.719 1.00 81.88 142 PHE A C 1
ATOM 1124 O O . PHE A 1 142 ? 10.778 7.894 -32.982 1.00 81.88 142 PHE A O 1
ATOM 1131 N N . GLU A 1 143 ? 8.704 7.862 -33.849 1.00 69.88 143 GLU A N 1
ATOM 1132 C CA . GLU A 1 143 ? 8.198 8.940 -33.010 1.00 69.88 143 GLU A CA 1
ATOM 1133 C C . GLU A 1 143 ? 7.859 8.373 -31.625 1.00 69.88 143 GLU A C 1
ATOM 1135 O O . GLU A 1 143 ? 6.984 7.515 -31.483 1.00 69.88 143 GLU A O 1
ATOM 1140 N N . VAL A 1 144 ? 8.598 8.806 -30.600 1.00 65.00 144 VAL A N 1
ATOM 1141 C CA . VAL A 1 144 ? 8.492 8.266 -29.238 1.00 65.00 144 VAL A CA 1
ATOM 1142 C C . VAL A 1 144 ? 8.139 9.372 -28.259 1.00 65.00 144 VAL A C 1
ATOM 1144 O O . VAL A 1 144 ? 8.905 10.325 -28.095 1.00 65.00 144 VAL A O 1
ATOM 1147 N N . ILE A 1 145 ? 7.035 9.198 -27.534 1.00 57.00 145 ILE A N 1
ATOM 1148 C CA . ILE A 1 145 ? 6.687 10.054 -26.400 1.00 57.00 145 ILE A CA 1
ATOM 1149 C C . ILE A 1 145 ? 7.266 9.470 -25.114 1.00 57.00 145 ILE A C 1
ATOM 1151 O O . ILE A 1 145 ? 7.046 8.306 -24.773 1.00 57.00 145 ILE A O 1
ATOM 1155 N N . THR A 1 146 ? 7.970 10.325 -24.377 1.00 55.12 146 THR A N 1
ATOM 1156 C CA . THR A 1 146 ? 8.446 10.083 -23.012 1.00 55.12 146 THR A CA 1
ATOM 1157 C C . THR A 1 146 ? 7.647 10.944 -22.036 1.00 55.12 146 THR A C 1
ATOM 1159 O O . THR A 1 146 ? 7.149 12.002 -22.407 1.00 55.12 146 THR A O 1
ATOM 1162 N N . GLY A 1 147 ? 7.525 10.523 -20.776 1.00 58.19 147 GLY A N 1
ATOM 1163 C CA . GLY A 1 147 ? 6.744 11.278 -19.789 1.00 58.19 147 GLY A CA 1
ATOM 1164 C C . GLY A 1 147 ? 5.245 10.988 -19.875 1.00 58.19 147 GLY A C 1
ATOM 1165 O O . GLY A 1 147 ? 4.441 11.888 -20.092 1.00 58.19 147 GLY A O 1
ATOM 1166 N N . ALA A 1 148 ? 4.890 9.716 -19.667 1.00 60.59 148 ALA A N 1
ATOM 1167 C CA . ALA A 1 148 ? 3.546 9.179 -19.417 1.00 60.59 148 ALA A CA 1
ATOM 1168 C C . ALA A 1 148 ? 2.525 10.188 -18.899 1.00 60.59 148 ALA A C 1
ATOM 1170 O O . ALA A 1 148 ? 1.495 10.457 -19.508 1.00 60.59 148 ALA A O 1
ATOM 1171 N N . ILE A 1 149 ? 2.858 10.759 -17.749 1.00 65.25 149 ILE A N 1
ATOM 1172 C CA . ILE A 1 149 ? 2.004 11.652 -16.993 1.00 65.25 149 ILE A CA 1
ATOM 1173 C C . ILE A 1 149 ? 1.784 12.950 -17.775 1.00 65.25 149 ILE A C 1
ATOM 1175 O O . ILE A 1 149 ? 0.658 13.429 -17.838 1.00 65.25 149 ILE A O 1
ATOM 1179 N N . GLY A 1 150 ? 2.825 13.488 -18.414 1.00 62.34 150 GLY A N 1
ATOM 1180 C CA . GLY A 1 150 ? 2.744 14.672 -19.267 1.00 62.34 150 GLY A CA 1
ATOM 1181 C C . GLY A 1 150 ? 1.848 14.462 -20.484 1.00 62.34 150 GLY A C 1
ATOM 1182 O O . GLY A 1 150 ? 0.985 15.292 -20.741 1.00 62.34 150 GLY A O 1
ATOM 1183 N N . ALA A 1 151 ? 1.985 13.333 -21.182 1.00 60.69 151 ALA A N 1
ATOM 1184 C CA . ALA A 1 151 ? 1.146 13.002 -22.336 1.00 60.69 151 ALA A CA 1
ATOM 1185 C C . ALA A 1 151 ? -0.330 12.811 -21.948 1.00 60.69 151 ALA A C 1
ATOM 1187 O O . ALA A 1 151 ? -1.223 13.340 -22.607 1.00 60.69 151 ALA A O 1
ATOM 1188 N N . ILE A 1 152 ? -0.585 12.108 -20.838 1.00 66.50 152 ILE A N 1
ATOM 1189 C CA . ILE A 1 152 ? -1.933 11.908 -20.288 1.00 66.50 152 ILE A CA 1
ATOM 1190 C C . ILE A 1 152 ? -2.555 13.263 -19.913 1.00 66.50 152 ILE A C 1
ATOM 1192 O O . ILE A 1 152 ? -3.674 13.561 -20.331 1.00 66.50 152 ILE A O 1
ATOM 1196 N N . LYS A 1 153 ? -1.811 14.124 -19.205 1.00 67.00 153 LYS A N 1
ATOM 1197 C CA . LYS A 1 153 ? -2.260 15.480 -18.851 1.00 67.00 153 LYS A CA 1
ATOM 1198 C C . LYS A 1 153 ? -2.502 16.355 -20.090 1.00 67.00 153 LYS A C 1
ATOM 1200 O O . LYS A 1 153 ? -3.517 17.042 -20.146 1.00 67.00 153 LYS A O 1
ATOM 1205 N N . ALA A 1 154 ? -1.624 16.308 -21.095 1.00 62.91 154 ALA A N 1
ATOM 1206 C CA . ALA A 1 154 ? -1.764 17.064 -22.346 1.00 62.91 154 ALA A CA 1
ATOM 1207 C C . ALA A 1 154 ? -2.991 16.635 -23.166 1.00 62.91 154 ALA A C 1
ATOM 1209 O O . ALA A 1 154 ? -3.622 17.465 -23.812 1.00 62.91 154 ALA A O 1
ATOM 1210 N N . ALA A 1 155 ? -3.385 15.362 -23.077 1.00 66.00 155 ALA A N 1
ATOM 1211 C CA . ALA A 1 155 ? -4.634 14.849 -23.641 1.00 66.00 155 ALA A CA 1
ATOM 1212 C C . ALA A 1 155 ? -5.888 15.241 -22.825 1.00 66.00 155 ALA A C 1
ATOM 1214 O O . ALA A 1 155 ? -6.968 14.686 -23.041 1.00 66.00 155 ALA A O 1
ATOM 1215 N N . GLY A 1 156 ? -5.756 16.150 -21.852 1.00 70.00 156 GLY A N 1
ATOM 1216 C CA . GLY A 1 156 ? -6.843 16.607 -20.987 1.00 70.00 156 GLY A CA 1
ATOM 1217 C C . GLY A 1 156 ? -7.309 15.565 -19.968 1.00 70.00 156 GLY A C 1
ATOM 1218 O O . GLY A 1 156 ? -8.397 15.700 -19.411 1.00 70.00 156 GLY A O 1
ATOM 1219 N N . LYS A 1 157 ? -6.532 14.500 -19.727 1.00 72.19 157 LYS A N 1
ATOM 1220 C CA . LYS A 1 157 ? -6.888 13.453 -18.762 1.00 72.19 157 LYS A CA 1
ATOM 1221 C C . LYS A 1 157 ? -6.331 13.784 -17.377 1.00 72.19 157 LYS A C 1
ATOM 1223 O O . LYS A 1 157 ? -5.195 14.238 -17.232 1.00 72.19 157 LYS A O 1
ATOM 1228 N N . ARG A 1 158 ? -7.123 13.500 -16.341 1.00 78.56 158 ARG A N 1
ATOM 1229 C CA . ARG A 1 158 ? -6.698 13.618 -14.940 1.00 78.56 158 ARG A CA 1
ATOM 1230 C C . ARG A 1 158 ? -5.761 12.465 -14.573 1.00 78.56 158 ARG A C 1
ATOM 1232 O O . ARG A 1 158 ? -6.031 11.316 -14.912 1.00 78.56 158 ARG A O 1
ATOM 1239 N N . VAL A 1 159 ? -4.688 12.771 -13.846 1.00 78.38 159 VAL A N 1
ATOM 1240 C CA . VAL A 1 159 ? -3.761 11.777 -13.283 1.00 78.38 159 VAL A CA 1
ATOM 1241 C C . VAL A 1 159 ? -3.908 11.783 -11.769 1.00 78.38 159 VAL A C 1
ATOM 1243 O O . VAL A 1 159 ? -3.714 12.822 -11.150 1.00 78.38 159 VAL A O 1
ATOM 1246 N N . VAL A 1 160 ? -4.223 10.624 -11.192 1.00 80.88 160 VAL A N 1
ATOM 1247 C CA . VAL A 1 160 ? -4.320 10.416 -9.741 1.00 80.88 160 VAL A CA 1
ATOM 1248 C C . VAL A 1 160 ? -3.240 9.425 -9.313 1.00 80.88 160 VAL A C 1
ATOM 1250 O O . VAL A 1 160 ? -3.086 8.358 -9.909 1.00 80.88 160 VAL A O 1
ATOM 1253 N N . TYR A 1 161 ? -2.486 9.773 -8.278 1.00 79.00 161 TYR A N 1
ATOM 1254 C CA . TYR A 1 161 ? -1.402 8.984 -7.710 1.00 79.00 161 TYR A CA 1
ATOM 1255 C C . TYR A 1 161 ? -1.916 8.188 -6.516 1.00 79.00 161 TYR A C 1
ATOM 1257 O O . TYR A 1 161 ? -2.404 8.757 -5.545 1.00 79.00 161 TYR A O 1
ATOM 1265 N N . VAL A 1 162 ? -1.779 6.863 -6.562 1.00 76.19 162 VAL A N 1
ATOM 1266 C CA . VAL A 1 162 ? -2.270 5.976 -5.499 1.00 76.19 162 VAL A CA 1
ATOM 1267 C C . VAL A 1 162 ? -1.094 5.333 -4.764 1.00 76.19 162 VAL A C 1
ATOM 1269 O O . VAL A 1 162 ? -0.286 4.611 -5.361 1.00 76.19 162 VAL A O 1
ATOM 1272 N N . SER A 1 163 ? -0.994 5.554 -3.456 1.00 76.56 163 SER A N 1
ATOM 1273 C CA . SER A 1 163 ? 0.099 5.095 -2.591 1.00 76.56 163 SER A CA 1
ATOM 1274 C C . SER A 1 163 ? -0.426 4.279 -1.409 1.00 76.56 163 SER A C 1
ATOM 1276 O O . SER A 1 163 ? -1.502 4.558 -0.905 1.00 76.56 163 SER A O 1
ATOM 1278 N N . ASN A 1 164 ? 0.345 3.293 -0.941 1.00 75.56 164 ASN A N 1
ATOM 1279 C CA . ASN A 1 164 ? 0.094 2.604 0.338 1.00 75.56 164 ASN A CA 1
ATOM 1280 C C . ASN A 1 164 ? 0.914 3.200 1.491 1.00 75.56 164 ASN A C 1
ATOM 1282 O O . ASN A 1 164 ? 0.902 2.681 2.601 1.00 75.56 164 ASN A O 1
ATOM 1286 N N . ASN A 1 165 ? 1.685 4.256 1.234 1.00 71.94 165 ASN A N 1
ATOM 1287 C CA . ASN A 1 165 ? 2.552 4.836 2.244 1.00 71.94 165 ASN A CA 1
ATOM 1288 C C . ASN A 1 165 ? 1.804 5.932 3.012 1.00 71.94 165 ASN A C 1
ATOM 1290 O O . ASN A 1 165 ? 1.713 7.074 2.559 1.00 71.94 165 ASN A O 1
ATOM 1294 N N . SER A 1 166 ? 1.291 5.543 4.178 1.00 65.62 166 SER A N 1
ATOM 1295 C CA . SER A 1 166 ? 0.482 6.361 5.088 1.00 65.62 166 SER A CA 1
ATOM 1296 C C . SER A 1 166 ? 1.290 7.289 5.999 1.00 65.62 166 SER A C 1
ATOM 1298 O O . SER A 1 166 ? 0.700 8.061 6.748 1.00 65.62 166 SER A O 1
ATOM 1300 N N . VAL A 1 167 ? 2.624 7.194 5.981 1.00 67.06 167 VAL A N 1
ATOM 1301 C CA . VAL A 1 167 ? 3.518 7.973 6.861 1.00 67.06 167 VAL A CA 1
ATOM 1302 C C . VAL A 1 167 ? 4.288 9.059 6.122 1.00 67.06 167 VAL A C 1
ATOM 1304 O O . VAL A 1 167 ? 4.915 9.900 6.758 1.00 67.06 167 VAL A O 1
ATOM 1307 N N . ARG A 1 168 ? 4.279 9.036 4.785 1.00 72.62 168 ARG A N 1
ATOM 1308 C CA . ARG A 1 168 ? 4.968 10.022 3.954 1.00 72.62 168 ARG A CA 1
ATOM 1309 C C . ARG A 1 168 ? 4.118 11.299 3.839 1.00 72.62 168 ARG A C 1
ATOM 1311 O O . ARG A 1 168 ? 3.003 11.207 3.330 1.00 72.62 168 ARG A O 1
ATOM 1318 N N . PRO A 1 169 ? 4.646 12.467 4.241 1.00 72.25 169 PRO A N 1
ATOM 1319 C CA . PRO A 1 169 ? 3.999 13.762 4.025 1.00 72.25 169 PRO A CA 1
ATOM 1320 C C . PRO A 1 169 ? 3.777 14.093 2.542 1.00 72.25 169 PRO A C 1
ATOM 1322 O O . PRO A 1 169 ? 4.522 13.619 1.672 1.00 72.25 169 PRO A O 1
ATOM 1325 N N . LEU A 1 170 ? 2.785 14.942 2.253 1.00 76.69 170 LEU A N 1
ATOM 1326 C CA . LEU A 1 170 ? 2.461 15.401 0.896 1.00 76.69 170 LEU A CA 1
ATOM 1327 C C . LEU A 1 170 ? 3.666 16.070 0.223 1.00 76.69 170 LEU A C 1
ATOM 1329 O O . LEU A 1 170 ? 3.9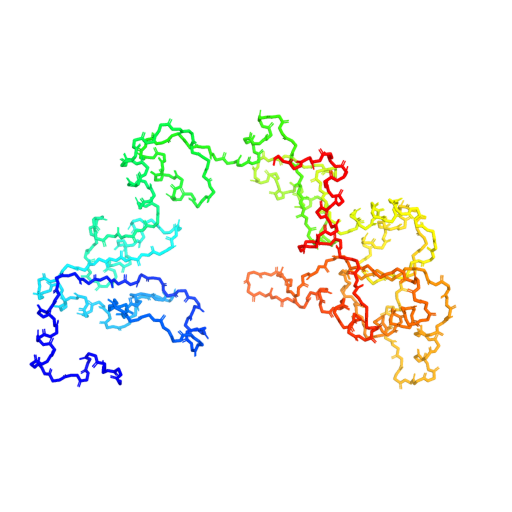45 15.806 -0.947 1.00 76.69 170 LEU A O 1
ATOM 1333 N N . GLU A 1 171 ? 4.438 16.853 0.970 1.00 78.56 171 GLU A N 1
ATOM 1334 C CA . GLU A 1 171 ? 5.598 17.611 0.489 1.00 78.56 171 GLU A CA 1
ATOM 1335 C C . GLU A 1 171 ? 6.658 16.686 -0.115 1.00 78.56 171 GLU A C 1
ATOM 1337 O O . GLU A 1 171 ? 7.301 17.016 -1.112 1.00 78.56 171 GLU A O 1
ATOM 1342 N N . ASN A 1 172 ? 6.813 15.479 0.437 1.00 73.56 172 ASN A N 1
ATOM 1343 C CA . ASN A 1 172 ? 7.732 14.491 -0.111 1.00 73.56 172 ASN A CA 1
ATOM 1344 C C . ASN A 1 172 ? 7.232 13.889 -1.430 1.00 73.56 172 ASN A C 1
ATOM 1346 O O . ASN A 1 172 ? 8.055 13.551 -2.283 1.00 73.56 172 ASN A O 1
ATOM 1350 N N . TYR A 1 173 ? 5.917 13.719 -1.604 1.00 76.31 173 TYR A N 1
ATOM 1351 C CA . TYR A 1 173 ? 5.351 13.320 -2.896 1.00 76.31 173 TYR A CA 1
ATOM 1352 C C . TYR A 1 173 ? 5.501 14.446 -3.915 1.00 76.31 173 TYR A C 1
ATOM 1354 O O . TYR A 1 173 ? 5.922 14.188 -5.042 1.00 76.31 173 TYR A O 1
ATOM 1362 N N . GLN A 1 174 ? 5.248 15.689 -3.502 1.00 83.19 174 GLN A N 1
ATOM 1363 C CA . GLN A 1 174 ? 5.458 16.873 -4.329 1.00 83.19 174 GLN A CA 1
ATOM 1364 C C . GLN A 1 174 ? 6.900 16.982 -4.803 1.00 83.19 174 GLN A C 1
ATOM 1366 O O . GLN A 1 174 ? 7.133 17.157 -5.992 1.00 83.19 174 GLN A O 1
ATOM 1371 N N . GLU A 1 175 ? 7.881 16.812 -3.920 1.00 77.19 175 GLU A N 1
ATOM 1372 C CA . GLU A 1 175 ? 9.291 16.855 -4.302 1.00 77.19 175 GLU A CA 1
ATOM 1373 C C . GLU A 1 175 ? 9.652 15.758 -5.318 1.00 77.19 175 GLU A C 1
ATOM 1375 O O . GLU A 1 175 ? 10.324 16.032 -6.314 1.00 77.19 175 GLU A O 1
ATOM 1380 N N . GLN A 1 176 ? 9.197 14.519 -5.100 1.00 71.88 176 GLN A N 1
ATOM 1381 C CA . GLN A 1 176 ? 9.477 13.407 -6.015 1.00 71.88 176 GLN A CA 1
ATOM 1382 C C . GLN A 1 176 ? 8.812 13.591 -7.377 1.00 71.88 176 GLN A C 1
ATOM 1384 O O . GLN A 1 176 ? 9.447 13.360 -8.402 1.00 71.88 176 GLN A O 1
ATOM 1389 N N . ILE A 1 177 ? 7.556 14.031 -7.403 1.00 76.06 177 ILE A N 1
ATOM 1390 C CA . ILE A 1 177 ? 6.806 14.231 -8.646 1.00 76.06 177 ILE A CA 1
ATOM 1391 C C . ILE A 1 177 ? 7.320 15.476 -9.390 1.00 76.06 177 ILE A C 1
ATOM 1393 O O . ILE A 1 177 ? 7.429 15.448 -10.617 1.00 76.06 177 ILE A O 1
ATOM 1397 N N . ARG A 1 178 ? 7.790 16.506 -8.672 1.00 81.00 178 ARG A N 1
ATOM 1398 C CA . ARG A 1 178 ? 8.4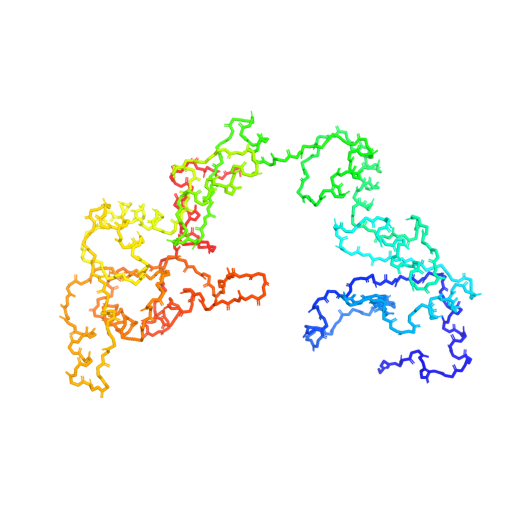65 17.673 -9.262 1.00 81.00 178 ARG A CA 1
ATOM 1399 C C . ARG A 1 178 ? 9.775 17.303 -9.943 1.00 81.00 178 ARG A C 1
ATOM 1401 O O . ARG A 1 178 ? 10.058 17.822 -11.019 1.00 81.00 178 ARG A O 1
ATOM 1408 N N . LYS A 1 179 ? 10.543 16.353 -9.392 1.00 71.69 179 LYS A N 1
ATOM 1409 C CA . LYS A 1 179 ? 11.733 15.789 -10.066 1.00 71.69 179 LYS A CA 1
ATOM 1410 C C . LYS A 1 179 ? 11.390 15.090 -11.387 1.00 71.69 179 LYS A C 1
ATOM 1412 O O . LYS A 1 179 ? 12.255 14.984 -12.247 1.00 71.69 179 LYS A O 1
ATOM 1417 N N . LEU A 1 180 ? 10.141 14.656 -11.564 1.00 67.88 180 LEU A N 1
ATOM 1418 C CA . LEU A 1 180 ? 9.617 14.110 -12.820 1.00 67.88 180 LEU A CA 1
ATOM 1419 C C . LEU A 1 180 ? 9.026 15.193 -13.745 1.00 67.88 180 LEU A C 1
ATOM 1421 O O . LEU A 1 180 ? 8.451 14.855 -14.774 1.00 67.88 180 LEU A O 1
ATOM 1425 N N . GLY A 1 181 ? 9.149 16.480 -13.397 1.00 73.75 181 GLY A N 1
ATOM 1426 C CA . GLY A 1 181 ? 8.635 17.601 -14.190 1.00 73.75 181 GLY A CA 1
ATOM 1427 C C . GLY A 1 181 ? 7.133 17.846 -14.032 1.00 73.75 181 GLY A C 1
ATOM 1428 O O . GLY A 1 181 ? 6.509 18.440 -14.912 1.00 73.75 181 GLY A O 1
ATOM 1429 N N . HIS A 1 182 ? 6.527 17.373 -12.941 1.00 79.44 182 HIS A N 1
ATOM 1430 C CA . HIS A 1 182 ? 5.090 17.487 -12.712 1.00 79.44 182 HIS A CA 1
ATOM 1431 C C . HIS A 1 182 ? 4.765 18.085 -11.342 1.00 79.44 182 HIS A C 1
ATOM 1433 O O . HIS A 1 182 ? 5.467 17.868 -10.363 1.00 79.44 182 HIS A O 1
ATOM 1439 N N . GLU A 1 183 ? 3.643 18.792 -11.272 1.00 82.94 183 GLU A N 1
ATOM 1440 C CA . GLU A 1 183 ? 3.037 19.225 -10.013 1.00 82.94 183 GLU A CA 1
ATOM 1441 C C . GLU A 1 183 ? 1.965 18.216 -9.569 1.00 82.94 183 GLU A C 1
ATOM 1443 O O . GLU A 1 183 ? 1.349 17.522 -10.399 1.00 82.94 183 GLU A O 1
ATOM 1448 N N . VAL A 1 184 ? 1.768 18.134 -8.253 1.00 82.62 184 VAL A N 1
ATOM 1449 C CA . VAL A 1 184 ? 0.773 17.287 -7.586 1.00 82.62 184 VAL A CA 1
ATOM 1450 C C . VAL A 1 184 ? 0.162 18.060 -6.421 1.00 82.62 184 VAL A C 1
ATOM 1452 O O . VAL A 1 184 ? 0.867 18.704 -5.637 1.00 82.62 184 VAL A O 1
ATOM 1455 N N . THR A 1 185 ? -1.156 17.992 -6.315 1.00 86.44 185 THR A N 1
ATOM 1456 C CA . THR A 1 185 ? -1.915 18.551 -5.195 1.00 86.44 185 THR A CA 1
ATOM 1457 C C . THR A 1 185 ? -2.427 17.436 -4.288 1.00 86.44 185 THR A C 1
ATOM 1459 O O . THR A 1 185 ? -2.325 16.253 -4.619 1.00 86.44 185 THR A O 1
ATOM 1462 N N . GLU A 1 186 ? -2.993 17.795 -3.137 1.00 83.19 186 GLU A N 1
ATOM 1463 C CA . GLU A 1 186 ? -3.640 16.825 -2.247 1.00 83.19 186 GLU A CA 1
ATOM 1464 C C . GLU A 1 186 ? -4.783 16.069 -2.950 1.00 83.19 186 GLU A C 1
ATOM 1466 O O . GLU A 1 186 ? -4.950 14.869 -2.755 1.00 83.19 186 GLU A O 1
ATOM 1471 N N . GLU A 1 187 ? -5.511 16.728 -3.856 1.00 84.12 187 GLU A N 1
ATOM 1472 C CA . GLU A 1 187 ? -6.608 16.115 -4.616 1.00 84.12 187 GLU A CA 1
ATOM 1473 C C . GLU A 1 187 ? -6.150 15.056 -5.630 1.00 84.12 187 GLU A C 1
ATOM 1475 O O . GLU A 1 187 ? -6.947 14.222 -6.081 1.00 84.12 187 GLU A O 1
ATOM 1480 N N . ASP A 1 188 ? -4.876 15.105 -6.014 1.00 80.88 188 ASP A N 1
ATOM 1481 C CA . ASP A 1 188 ? -4.256 14.171 -6.948 1.00 80.88 188 ASP A CA 1
ATOM 1482 C C . ASP A 1 188 ? -3.657 12.957 -6.230 1.00 80.88 188 ASP A C 1
ATOM 1484 O O . ASP A 1 188 ? -3.197 12.036 -6.901 1.00 80.88 188 ASP A O 1
ATOM 1488 N N . LEU A 1 189 ? -3.643 12.926 -4.894 1.00 81.88 189 LEU A N 1
ATOM 1489 C CA . LEU A 1 189 ? -3.028 11.863 -4.106 1.00 81.88 189 LEU A CA 1
ATOM 1490 C C . LEU A 1 189 ? -4.081 11.067 -3.328 1.00 81.88 189 LEU A C 1
ATOM 1492 O O . LEU A 1 189 ? -4.856 11.600 -2.541 1.00 81.88 189 LEU A O 1
ATOM 1496 N N . VAL A 1 190 ? -4.059 9.747 -3.493 1.00 80.94 190 VAL A N 1
ATOM 1497 C CA . VAL A 1 190 ? -4.850 8.814 -2.688 1.00 80.94 190 VAL A CA 1
ATOM 1498 C C . VAL A 1 190 ? -3.906 7.925 -1.895 1.00 80.94 190 VAL A C 1
ATOM 1500 O O . VAL A 1 190 ? -3.088 7.196 -2.458 1.00 80.94 190 VAL A O 1
ATOM 1503 N N . HIS A 1 191 ? -4.033 7.978 -0.575 1.00 79.62 191 HIS A N 1
ATOM 1504 C CA . HIS A 1 191 ? -3.315 7.127 0.371 1.00 79.62 191 HIS A CA 1
ATOM 1505 C C . HIS A 1 191 ? -4.285 6.574 1.430 1.00 79.62 191 HIS A C 1
ATOM 1507 O O . HIS A 1 191 ? -5.421 7.056 1.500 1.00 79.62 191 HIS A O 1
ATOM 1513 N N . PRO A 1 192 ? -3.881 5.586 2.257 1.00 82.75 192 PRO A N 1
ATOM 1514 C CA . PRO A 1 192 ? -4.824 4.827 3.080 1.00 82.75 192 PRO A CA 1
ATOM 1515 C C . PRO A 1 192 ? -5.691 5.682 4.010 1.00 82.75 192 PRO A C 1
ATOM 1517 O O . PRO A 1 192 ? -6.880 5.428 4.134 1.00 82.75 192 PRO A O 1
ATOM 1520 N N . ALA A 1 193 ? -5.147 6.747 4.607 1.00 86.94 193 ALA A N 1
ATOM 1521 C CA . ALA A 1 193 ? -5.942 7.647 5.446 1.00 86.94 193 ALA A CA 1
ATOM 1522 C C . ALA A 1 193 ? -7.089 8.319 4.665 1.00 86.94 193 ALA A C 1
ATOM 1524 O O . ALA A 1 193 ? -8.226 8.337 5.131 1.00 86.94 193 ALA A O 1
ATOM 1525 N N . VAL A 1 194 ? -6.812 8.814 3.452 1.00 85.88 194 VAL A N 1
ATOM 1526 C CA . VAL A 1 194 ? -7.813 9.454 2.585 1.00 85.88 194 VAL A CA 1
ATOM 1527 C C . VAL A 1 194 ? -8.869 8.444 2.138 1.00 85.88 194 VAL A C 1
ATOM 1529 O O . VAL A 1 194 ? -10.061 8.741 2.216 1.00 85.88 194 VAL A O 1
ATOM 1532 N N . SER A 1 195 ? -8.464 7.246 1.700 1.00 88.38 195 SER A N 1
ATOM 1533 C CA . SER A 1 195 ? -9.415 6.213 1.262 1.00 88.38 195 SER A CA 1
ATOM 1534 C C . SER A 1 195 ? -10.281 5.693 2.411 1.00 88.38 195 SER A C 1
ATOM 1536 O O . SER A 1 195 ? -11.480 5.479 2.224 1.00 88.38 195 SER A O 1
ATOM 1538 N N . ILE A 1 196 ? -9.717 5.562 3.614 1.00 92.56 196 ILE A N 1
ATOM 1539 C CA . ILE A 1 196 ? -10.451 5.193 4.829 1.00 92.56 196 ILE A CA 1
ATOM 1540 C C . ILE A 1 196 ? -11.465 6.275 5.194 1.00 92.56 196 ILE A C 1
ATOM 1542 O O . ILE A 1 196 ? -12.638 5.960 5.371 1.00 92.56 196 ILE A O 1
ATOM 1546 N N . VAL A 1 197 ? -11.071 7.551 5.236 1.00 93.75 197 VAL A N 1
ATOM 1547 C CA . VAL A 1 197 ? -12.005 8.653 5.527 1.00 93.75 197 VAL A CA 1
ATOM 1548 C C . VAL A 1 197 ? -13.137 8.707 4.500 1.00 93.75 197 VAL A C 1
ATOM 1550 O O . VAL A 1 197 ? -14.295 8.864 4.886 1.00 93.75 197 VAL A O 1
ATOM 1553 N N . ARG A 1 198 ? -12.831 8.550 3.205 1.00 91.94 198 ARG A N 1
ATOM 1554 C CA . ARG A 1 198 ? -13.845 8.491 2.137 1.00 91.94 198 ARG A CA 1
ATOM 1555 C C . ARG A 1 198 ? -14.804 7.320 2.333 1.00 91.94 198 ARG A C 1
ATOM 1557 O O . ARG A 1 198 ? -16.007 7.504 2.192 1.00 91.94 198 ARG A O 1
ATOM 1564 N N . TYR A 1 199 ? -14.285 6.147 2.688 1.00 93.75 199 TYR A N 1
ATOM 1565 C CA . TYR A 1 199 ? -15.102 4.963 2.937 1.00 93.75 199 TYR A CA 1
ATOM 1566 C C . TYR A 1 199 ? -16.037 5.166 4.129 1.00 93.75 199 TYR A C 1
ATOM 1568 O O . TYR A 1 199 ? -17.241 4.977 3.989 1.00 93.75 199 TYR A O 1
ATOM 1576 N N . LEU A 1 200 ? -15.507 5.628 5.264 1.00 96.12 200 LEU A N 1
ATOM 1577 C CA . LEU A 1 200 ? -16.300 5.903 6.463 1.00 96.12 200 LEU A CA 1
ATOM 1578 C C . LEU A 1 200 ? -17.417 6.921 6.178 1.00 96.12 200 LEU A C 1
ATOM 1580 O O . LEU A 1 200 ? -18.549 6.704 6.597 1.00 96.12 200 LEU A O 1
ATOM 1584 N N . LYS A 1 201 ? -17.137 7.966 5.384 1.00 95.25 201 LYS A N 1
ATOM 1585 C CA . LYS A 1 201 ? -18.160 8.926 4.932 1.00 95.25 201 LYS A CA 1
ATOM 1586 C C . LYS A 1 201 ? -19.211 8.277 4.032 1.00 95.25 201 LYS A C 1
ATOM 1588 O O . LYS A 1 201 ? -20.386 8.562 4.184 1.00 95.25 201 LYS A O 1
ATOM 1593 N N . SER A 1 202 ? -18.805 7.408 3.104 1.00 93.25 202 SER A N 1
ATOM 1594 C CA . SER A 1 202 ? -19.729 6.772 2.150 1.00 93.25 202 SER A CA 1
ATOM 1595 C C . SER A 1 202 ? -20.736 5.813 2.788 1.00 93.25 202 SER A C 1
ATOM 1597 O O . SER A 1 202 ? -21.758 5.521 2.178 1.00 93.25 202 SER A O 1
ATOM 1599 N N . ILE A 1 203 ? -20.440 5.320 3.993 1.00 94.50 203 ILE A N 1
ATOM 1600 C CA . ILE A 1 203 ? -21.323 4.432 4.758 1.00 94.50 203 ILE A CA 1
ATOM 1601 C C . ILE A 1 203 ? -21.989 5.153 5.938 1.00 94.50 203 ILE A C 1
ATOM 1603 O O . ILE A 1 203 ? -22.519 4.483 6.822 1.00 94.50 203 ILE A O 1
ATOM 1607 N N . ASP A 1 204 ? -21.896 6.489 5.990 1.00 96.44 204 ASP A N 1
ATOM 1608 C CA . ASP A 1 204 ? -22.377 7.325 7.096 1.00 96.44 204 ASP A CA 1
ATOM 1609 C C . ASP A 1 204 ? -21.937 6.794 8.474 1.00 96.44 204 ASP A C 1
ATOM 1611 O O . ASP A 1 204 ? -22.718 6.710 9.427 1.00 96.44 204 ASP A O 1
ATOM 1615 N N . PHE A 1 205 ? -20.666 6.383 8.577 1.00 97.88 205 PHE A N 1
ATOM 1616 C CA . PHE A 1 205 ? -20.146 5.756 9.787 1.00 97.88 205 PHE A CA 1
ATOM 1617 C C . PHE A 1 205 ? -20.233 6.710 10.981 1.00 97.88 205 PHE A C 1
ATOM 1619 O O . PHE A 1 205 ? -19.704 7.822 10.952 1.00 97.88 205 PHE A O 1
ATOM 1626 N N . ASN A 1 206 ? -20.814 6.214 12.072 1.00 96.56 206 ASN A N 1
ATOM 1627 C CA . ASN A 1 206 ? -20.852 6.897 13.354 1.00 96.56 206 ASN A CA 1
ATOM 1628 C C . ASN A 1 206 ? -20.492 5.924 14.482 1.00 96.56 206 ASN A C 1
ATOM 1630 O O . ASN A 1 206 ? -21.074 4.843 14.598 1.00 96.56 206 ASN A O 1
ATOM 1634 N N . GLY A 1 207 ? -19.550 6.315 15.335 1.00 97.50 207 GLY A N 1
ATOM 1635 C CA . GLY A 1 207 ? -19.113 5.517 16.476 1.00 97.50 207 GLY A CA 1
ATOM 1636 C C . GLY A 1 207 ? -17.626 5.665 16.779 1.00 97.50 207 GLY A C 1
ATOM 1637 O O . GLY A 1 207 ? -16.863 6.256 16.019 1.00 97.50 207 GLY A O 1
ATOM 1638 N N . LEU A 1 208 ? -17.213 5.101 17.915 1.00 98.62 208 LEU A N 1
ATOM 1639 C CA . LEU A 1 208 ? -15.828 5.164 18.369 1.00 98.62 208 LEU A CA 1
ATOM 1640 C C . LEU A 1 208 ? -14.934 4.245 17.526 1.00 98.62 208 LEU A C 1
ATOM 1642 O O . LEU A 1 208 ? -15.221 3.053 17.380 1.00 98.62 208 LEU A O 1
ATOM 1646 N N . ILE A 1 209 ? -13.821 4.782 17.033 1.00 98.75 209 ILE A N 1
ATOM 1647 C CA . ILE A 1 209 ? -12.813 4.049 16.266 1.00 98.75 209 ILE A CA 1
ATOM 1648 C C . ILE A 1 209 ? -11.644 3.693 17.183 1.00 98.75 209 ILE A C 1
ATOM 1650 O O . ILE A 1 209 ? -11.063 4.576 17.809 1.00 98.75 209 ILE A O 1
ATOM 1654 N N . TYR A 1 210 ? -11.247 2.422 17.231 1.00 98.62 210 TYR A N 1
ATOM 1655 C CA . TYR A 1 210 ? -9.928 2.028 17.721 1.00 98.62 210 TYR A CA 1
ATOM 1656 C C . TYR A 1 210 ? -8.967 1.899 16.542 1.00 98.62 210 TYR A C 1
ATOM 1658 O O . TYR A 1 210 ? -9.179 1.083 15.646 1.00 98.62 210 TYR A O 1
ATOM 1666 N N . ALA A 1 211 ? -7.910 2.704 16.531 1.00 97.88 211 ALA A N 1
ATOM 1667 C CA . ALA A 1 211 ? -6.957 2.737 15.434 1.00 97.88 211 ALA A CA 1
ATOM 1668 C C . ALA A 1 211 ? -5.541 2.384 15.901 1.00 97.88 211 ALA A C 1
ATOM 1670 O O . ALA A 1 211 ? -5.020 2.947 16.868 1.00 97.88 211 ALA A O 1
ATOM 1671 N N . ILE A 1 212 ? -4.907 1.479 15.158 1.00 97.25 212 ILE A N 1
ATOM 1672 C CA . ILE A 1 212 ? -3.467 1.227 15.197 1.00 97.25 212 ILE A CA 1
ATOM 1673 C C . ILE A 1 212 ? -2.893 1.915 13.965 1.00 97.25 212 ILE A C 1
ATOM 1675 O O . ILE A 1 212 ? -3.206 1.526 12.846 1.00 97.25 212 ILE A O 1
ATOM 1679 N N . GLY A 1 213 ? -2.103 2.965 14.150 1.00 93.44 213 GLY A N 1
ATOM 1680 C CA . GLY A 1 213 ? -1.521 3.713 13.042 1.00 93.44 213 GLY A CA 1
ATOM 1681 C C . GLY A 1 213 ? -0.660 4.872 13.526 1.00 93.44 213 GLY A C 1
ATOM 1682 O O . GLY A 1 213 ? -0.674 5.230 14.702 1.00 93.44 213 GLY A O 1
ATOM 1683 N N . SER A 1 214 ? 0.099 5.465 12.609 1.00 90.12 214 SER A N 1
ATOM 1684 C CA . SER A 1 214 ? 0.969 6.605 12.895 1.00 90.12 214 SER A CA 1
ATOM 1685 C C . SER A 1 214 ? 0.191 7.824 13.400 1.00 90.12 214 SER A C 1
ATOM 1687 O O . SER A 1 214 ? -0.985 8.008 13.091 1.00 90.12 214 SER A O 1
ATOM 1689 N N . ASN A 1 215 ? 0.872 8.735 14.100 1.00 90.56 215 ASN A N 1
ATOM 1690 C CA . ASN A 1 215 ? 0.254 9.977 14.574 1.00 90.56 215 ASN A CA 1
ATOM 1691 C C . ASN A 1 215 ? -0.372 10.812 13.444 1.00 90.56 215 ASN A C 1
ATOM 1693 O O . ASN A 1 215 ? -1.435 11.393 13.641 1.00 90.56 215 ASN A O 1
ATOM 1697 N N . ALA A 1 216 ? 0.247 10.837 12.258 1.00 86.81 216 ALA A N 1
ATOM 1698 C CA . ALA A 1 216 ? -0.298 11.527 11.088 1.00 86.81 216 ALA A CA 1
ATOM 1699 C C . ALA A 1 216 ? -1.615 10.889 10.609 1.00 86.81 216 ALA A C 1
ATOM 1701 O O . ALA A 1 216 ? -2.598 11.588 10.353 1.00 86.81 216 ALA A O 1
ATOM 1702 N N . PHE A 1 217 ? -1.662 9.555 10.567 1.00 89.69 217 PHE A N 1
ATOM 1703 C CA . PHE A 1 217 ? -2.873 8.803 10.245 1.00 89.69 217 PHE A CA 1
ATOM 1704 C C . PHE A 1 217 ? -3.991 9.065 11.267 1.00 89.69 217 PHE A C 1
ATOM 1706 O O . PHE A 1 217 ? -5.108 9.425 10.893 1.00 89.69 217 PHE A O 1
ATOM 1713 N N . LEU A 1 218 ? -3.679 8.976 12.563 1.00 94.19 218 LEU A N 1
ATOM 1714 C CA . LEU A 1 218 ? -4.638 9.236 13.640 1.00 94.19 218 LEU A CA 1
ATOM 1715 C C . LEU A 1 218 ? -5.160 10.679 13.609 1.00 94.19 218 LEU A C 1
ATOM 1717 O O . LEU A 1 218 ? -6.349 10.906 13.820 1.00 94.19 218 LEU A O 1
ATOM 1721 N N . LYS A 1 219 ? -4.288 11.657 13.329 1.00 92.56 219 LYS A N 1
ATOM 1722 C CA . LYS A 1 219 ? -4.682 13.061 13.167 1.00 92.56 219 LYS A CA 1
ATOM 1723 C C . LYS A 1 219 ? -5.648 13.232 11.995 1.00 92.56 219 LYS A C 1
ATOM 1725 O O . LYS A 1 219 ? -6.655 13.900 12.163 1.00 92.56 219 LYS A O 1
ATOM 1730 N N . THR A 1 220 ? -5.397 12.568 10.866 1.00 91.75 220 THR A N 1
ATOM 1731 C CA . THR A 1 220 ? -6.273 12.629 9.681 1.00 91.75 220 THR A CA 1
ATOM 1732 C C . THR A 1 220 ? -7.698 12.164 9.997 1.00 91.75 220 THR A C 1
ATOM 1734 O O . THR A 1 220 ? -8.663 12.814 9.605 1.00 91.75 220 THR A O 1
ATOM 1737 N N . LEU A 1 221 ? -7.848 11.066 10.747 1.00 95.75 221 LEU A N 1
ATOM 1738 C CA . LEU A 1 221 ? -9.166 10.587 11.179 1.00 95.75 221 LEU A CA 1
ATOM 1739 C C . LEU A 1 221 ? -9.869 11.589 12.113 1.00 95.75 221 LEU A C 1
ATOM 1741 O O . LEU A 1 221 ? -11.061 11.841 11.955 1.00 95.75 221 LEU A O 1
ATOM 1745 N N . ARG A 1 222 ? -9.131 12.190 13.053 1.00 97.12 222 ARG A N 1
ATOM 1746 C CA . ARG A 1 222 ? -9.676 13.192 13.986 1.00 97.12 222 ARG A CA 1
ATOM 1747 C C . ARG A 1 222 ? -10.074 14.487 13.284 1.00 97.12 222 ARG A C 1
ATOM 1749 O O . ARG A 1 222 ? -11.163 14.992 13.525 1.00 97.12 222 ARG A O 1
ATOM 1756 N N . ASP A 1 223 ? -9.232 14.994 12.385 1.00 95.69 223 ASP A N 1
ATOM 1757 C CA . ASP A 1 223 ? -9.522 16.186 11.578 1.00 95.69 223 ASP A CA 1
ATOM 1758 C C . ASP A 1 223 ? -10.749 15.967 10.672 1.00 95.69 223 ASP A C 1
ATOM 1760 O O . ASP A 1 223 ? -11.476 16.910 10.368 1.00 95.69 223 ASP A O 1
ATOM 1764 N N . ALA A 1 224 ? -11.016 14.718 10.270 1.00 95.81 224 ALA A N 1
ATOM 1765 C CA . ALA A 1 224 ? -12.217 14.339 9.531 1.00 95.81 224 ALA A CA 1
ATOM 1766 C C . ALA A 1 224 ? -13.490 14.247 10.399 1.00 95.81 224 ALA A C 1
ATOM 1768 O O . ALA A 1 224 ? -14.561 13.989 9.847 1.00 95.81 224 ALA A O 1
ATOM 1769 N N . GLY A 1 225 ? -13.386 14.472 11.714 1.00 97.69 225 GLY A N 1
ATOM 1770 C CA . GLY A 1 225 ? -14.509 14.520 12.651 1.00 97.69 225 GLY A CA 1
ATOM 1771 C C . GLY A 1 225 ? -14.811 13.209 13.379 1.00 97.69 225 GLY A C 1
ATOM 1772 O O . GLY A 1 225 ? -15.865 13.111 14.000 1.00 97.69 225 GLY A O 1
ATOM 1773 N N . TYR A 1 226 ? -13.930 12.204 13.314 1.00 98.44 226 TYR A N 1
ATOM 1774 C CA . TYR A 1 226 ? -14.147 10.925 13.996 1.00 98.44 226 TYR A CA 1
ATOM 1775 C C . TYR A 1 226 ? -13.542 10.892 15.402 1.00 98.44 226 TYR A C 1
ATOM 1777 O O . TYR A 1 226 ? -12.430 11.374 15.637 1.00 98.44 226 TYR A O 1
ATOM 1785 N N . ASP A 1 227 ? -14.231 10.209 16.317 1.00 98.19 227 ASP A N 1
ATOM 1786 C CA . ASP A 1 227 ? -13.703 9.879 17.638 1.00 98.19 227 ASP A CA 1
ATOM 1787 C C . ASP A 1 227 ? -12.724 8.704 17.541 1.00 98.19 227 ASP A C 1
ATOM 1789 O O . ASP A 1 227 ? -13.102 7.581 17.199 1.00 98.19 227 ASP A O 1
ATOM 1793 N N . VAL A 1 228 ? -11.449 8.959 17.856 1.00 98.31 228 VAL A N 1
ATOM 1794 C CA . VAL A 1 228 ? -10.361 7.984 17.672 1.00 98.31 228 VAL A CA 1
ATOM 1795 C C . VAL A 1 228 ? -9.635 7.685 18.977 1.00 98.31 228 VAL A C 1
ATOM 1797 O O . VAL A 1 228 ? -8.903 8.522 19.520 1.00 98.31 228 VAL A O 1
ATOM 1800 N N . LEU A 1 229 ? -9.770 6.438 19.412 1.00 97.75 229 LEU A N 1
ATOM 1801 C CA . LEU A 1 229 ? -8.998 5.785 20.457 1.00 97.75 229 LEU A CA 1
ATOM 1802 C C . LEU A 1 229 ? -7.754 5.110 19.856 1.00 97.75 229 LEU A C 1
ATOM 1804 O O . LEU A 1 229 ? -7.840 4.423 18.842 1.00 97.75 229 LEU A O 1
ATOM 1808 N N . ASN A 1 230 ? -6.603 5.244 20.512 1.00 95.88 230 ASN A N 1
ATOM 1809 C CA . ASN A 1 230 ? -5.372 4.522 20.175 1.00 95.88 230 ASN A CA 1
ATOM 1810 C C . ASN A 1 230 ? -4.657 4.039 21.450 1.00 95.88 230 ASN A C 1
ATOM 1812 O O . ASN A 1 230 ? -5.110 4.295 22.570 1.00 95.88 230 ASN A O 1
ATOM 1816 N N . GLY A 1 231 ? -3.547 3.318 21.281 1.00 93.81 231 GLY A N 1
ATOM 1817 C CA . GLY A 1 231 ? -2.699 2.885 22.392 1.00 93.81 231 GLY A CA 1
ATOM 1818 C C . GLY A 1 231 ? -3.199 1.629 23.130 1.00 93.81 231 GLY A C 1
ATOM 1819 O O . GLY A 1 231 ? -4.123 0.950 22.663 1.00 93.81 231 GLY A O 1
ATOM 1820 N N . PRO A 1 232 ? -2.618 1.314 24.298 1.00 93.19 232 PRO A N 1
ATOM 1821 C CA . PRO A 1 232 ? -1.566 2.084 24.972 1.00 93.19 232 PRO A CA 1
ATOM 1822 C C . PRO A 1 232 ? -0.241 2.065 24.197 1.00 93.19 232 PRO A C 1
ATOM 1824 O O . PRO A 1 232 ? 0.044 1.104 23.482 1.00 93.19 232 PRO A O 1
ATOM 1827 N N . ASP A 1 233 ? 0.540 3.135 24.331 1.00 90.19 233 ASP A N 1
ATOM 1828 C CA . ASP A 1 233 ? 1.886 3.230 23.750 1.00 90.19 233 ASP A CA 1
ATOM 1829 C C . ASP A 1 233 ? 2.963 2.728 24.723 1.00 90.19 233 ASP A C 1
ATOM 1831 O O . ASP A 1 233 ? 3.973 2.176 24.288 1.00 90.19 233 ASP A O 1
ATOM 1835 N N . ASP A 1 234 ? 2.711 2.836 26.030 1.00 91.31 234 ASP A N 1
ATOM 1836 C CA . ASP A 1 234 ? 3.621 2.339 27.056 1.00 91.31 234 ASP A CA 1
ATOM 1837 C C . ASP A 1 234 ? 3.564 0.805 27.188 1.00 91.31 234 ASP A C 1
ATOM 1839 O O . ASP A 1 234 ? 2.471 0.210 27.160 1.00 91.31 234 ASP A O 1
ATOM 1843 N N . PRO A 1 235 ? 4.719 0.142 27.397 1.00 90.88 235 PRO A N 1
ATOM 1844 C CA . PRO A 1 235 ? 4.765 -1.268 27.754 1.00 90.88 235 PRO A CA 1
ATOM 1845 C C . PRO A 1 235 ? 3.937 -1.555 29.007 1.00 90.88 235 PRO A C 1
ATOM 1847 O O . PRO A 1 235 ? 3.952 -0.793 29.973 1.00 90.88 235 PRO A O 1
ATOM 1850 N N . GLN A 1 236 ? 3.232 -2.682 29.001 1.00 92.31 236 GLN A N 1
ATOM 1851 C CA . GLN A 1 236 ? 2.465 -3.130 30.158 1.00 92.31 236 GLN A CA 1
ATOM 1852 C C . GLN A 1 236 ? 3.296 -4.120 30.984 1.00 92.31 236 GLN A C 1
ATOM 1854 O O . GLN A 1 236 ? 3.986 -4.954 30.393 1.00 92.31 236 GLN A O 1
ATOM 1859 N N . PRO A 1 237 ? 3.227 -4.072 32.327 1.00 94.06 237 PRO A N 1
ATOM 1860 C CA . PRO A 1 237 ? 3.801 -5.108 33.179 1.00 94.06 237 PRO A CA 1
ATOM 1861 C C . PRO A 1 237 ? 3.309 -6.507 32.789 1.00 94.06 237 PRO A C 1
ATOM 1863 O O . PRO A 1 237 ? 2.133 -6.684 32.463 1.00 94.06 237 PRO A O 1
ATOM 1866 N N . GLU A 1 238 ? 4.185 -7.509 32.887 1.00 93.12 238 GLU A N 1
ATOM 1867 C CA . GLU A 1 238 ? 3.867 -8.919 32.616 1.00 93.12 238 GLU A CA 1
ATOM 1868 C C . GLU A 1 238 ? 2.971 -9.517 33.716 1.00 93.12 238 GLU A C 1
ATOM 1870 O O . GLU A 1 238 ? 3.388 -10.307 34.559 1.00 93.12 238 GLU A O 1
ATOM 1875 N N . SER A 1 239 ? 1.707 -9.098 33.740 1.00 95.50 239 SER A N 1
ATOM 1876 C CA . SER A 1 239 ? 0.699 -9.552 34.692 1.00 95.50 239 SER A CA 1
ATOM 1877 C C . SER A 1 239 ? -0.672 -9.561 34.039 1.00 95.50 239 SER A C 1
ATOM 1879 O O . SER A 1 239 ? -1.154 -8.534 33.563 1.00 95.50 239 SER A O 1
ATOM 1881 N N . LEU A 1 240 ? -1.352 -10.709 34.081 1.00 92.69 240 LEU A N 1
ATOM 1882 C CA . LEU A 1 240 ? -2.722 -10.828 33.573 1.00 92.69 240 LEU A CA 1
ATOM 1883 C C . LEU A 1 240 ? -3.683 -9.862 34.277 1.00 92.69 240 LEU A C 1
ATOM 1885 O O . LEU A 1 240 ? -4.579 -9.325 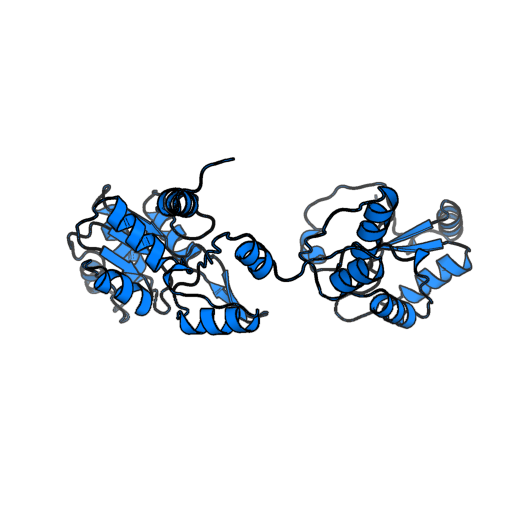33.634 1.00 92.69 240 LEU A O 1
ATOM 1889 N N . GLN A 1 241 ? -3.472 -9.590 35.569 1.00 95.31 241 GLN A N 1
ATOM 1890 C CA . GLN A 1 241 ? -4.298 -8.647 36.331 1.00 95.31 241 GLN A CA 1
ATOM 1891 C C . GLN A 1 241 ? -4.165 -7.205 35.821 1.00 95.31 241 GLN A C 1
ATOM 1893 O O . GLN A 1 241 ? -5.103 -6.427 35.961 1.00 95.31 241 GLN A O 1
ATOM 1898 N N . VAL A 1 242 ? -3.023 -6.860 35.216 1.00 93.94 242 VAL A N 1
ATOM 1899 C CA . VAL A 1 242 ? -2.772 -5.539 34.622 1.00 93.94 242 VAL A CA 1
ATOM 1900 C C . VAL A 1 242 ? -3.195 -5.509 33.155 1.00 93.94 242 VAL A C 1
ATOM 1902 O O . VAL A 1 242 ? -3.846 -4.565 32.718 1.00 93.94 242 VAL A O 1
ATOM 1905 N N . VAL A 1 243 ? -2.875 -6.555 32.392 1.00 95.44 243 VAL A N 1
ATOM 1906 C CA . VAL A 1 243 ? -3.131 -6.611 30.947 1.00 95.44 243 VAL A CA 1
ATOM 1907 C C . VAL A 1 243 ? -4.620 -6.755 30.628 1.00 95.44 243 VAL A C 1
ATOM 1909 O O . VAL A 1 243 ? -5.100 -6.074 29.724 1.00 95.44 243 VAL A O 1
ATOM 1912 N N . ILE A 1 244 ? -5.370 -7.596 31.354 1.00 95.69 244 ILE A N 1
ATOM 1913 C CA . ILE A 1 244 ? -6.790 -7.862 31.052 1.00 95.69 244 ILE A CA 1
ATOM 1914 C C . ILE A 1 244 ? -7.631 -6.572 31.055 1.00 95.69 244 ILE A C 1
ATOM 1916 O O . ILE A 1 244 ? -8.320 -6.338 30.061 1.00 95.69 244 ILE A O 1
ATOM 1920 N N . PRO A 1 245 ? -7.571 -5.701 32.084 1.00 95.94 245 PRO A N 1
ATOM 1921 C CA . PRO A 1 245 ? -8.315 -4.438 32.076 1.00 95.94 245 PRO A CA 1
ATOM 1922 C C . PRO A 1 245 ? -7.941 -3.492 30.929 1.00 95.94 245 PRO A C 1
ATOM 1924 O O . PRO A 1 245 ? -8.773 -2.699 30.499 1.00 95.94 245 PRO A O 1
ATOM 1927 N N . VAL A 1 246 ? -6.703 -3.567 30.432 1.00 95.12 246 VAL A N 1
ATOM 1928 C CA . VAL A 1 246 ? -6.199 -2.716 29.344 1.00 95.12 246 VAL A CA 1
ATOM 1929 C C . VAL A 1 246 ? -6.726 -3.176 27.987 1.00 95.12 246 VAL A C 1
ATOM 1931 O O . VAL A 1 246 ? -7.159 -2.350 27.182 1.00 95.12 246 VAL A O 1
ATOM 1934 N N . ILE A 1 247 ? -6.691 -4.484 27.717 1.00 95.81 247 ILE A N 1
ATOM 1935 C CA . ILE A 1 247 ? -7.125 -5.037 26.423 1.00 95.81 247 ILE A CA 1
ATOM 1936 C C . ILE A 1 247 ? -8.641 -5.245 26.354 1.00 95.81 247 ILE A C 1
ATOM 1938 O O . ILE A 1 247 ? -9.198 -5.247 25.264 1.00 95.81 247 ILE A O 1
ATOM 1942 N N . HIS A 1 248 ? -9.315 -5.393 27.497 1.00 95.44 248 HIS A N 1
ATOM 1943 C CA . HIS A 1 248 ? -10.756 -5.629 27.600 1.00 95.44 248 HIS A CA 1
ATOM 1944 C C . HIS A 1 248 ? -11.434 -4.539 28.447 1.00 95.44 248 HIS A C 1
ATOM 1946 O O . HIS A 1 248 ? -12.155 -4.813 29.406 1.00 95.44 248 HIS A O 1
ATOM 1952 N N . ASP A 1 249 ? -11.220 -3.280 28.068 1.00 95.12 249 ASP A N 1
ATOM 1953 C CA . ASP A 1 249 ? -11.767 -2.102 28.758 1.00 95.12 249 ASP A CA 1
ATOM 1954 C C . ASP A 1 249 ? -13.266 -1.845 28.492 1.00 95.12 249 ASP A C 1
ATOM 1956 O O . ASP A 1 249 ? -13.850 -0.919 29.057 1.00 95.12 249 ASP A O 1
ATOM 1960 N N . LYS A 1 250 ? -13.887 -2.665 27.632 1.00 94.50 250 LYS A N 1
ATOM 1961 C CA . LYS A 1 250 ? -15.314 -2.637 27.265 1.00 94.50 250 LYS A CA 1
ATOM 1962 C C . LYS A 1 250 ? -15.802 -1.299 26.701 1.00 94.50 250 LYS A C 1
ATOM 1964 O O . LYS A 1 250 ? -16.994 -0.995 26.776 1.00 94.50 250 LYS A O 1
ATOM 1969 N N . LYS A 1 251 ? -14.913 -0.494 26.114 1.00 96.94 251 LYS A N 1
ATOM 1970 C CA . LYS A 1 251 ? -15.336 0.707 25.383 1.00 96.94 251 LYS A CA 1
ATOM 1971 C C . LYS A 1 251 ? -16.221 0.330 24.185 1.00 96.94 251 LYS A C 1
ATOM 1973 O O . LYS A 1 251 ? -15.967 -0.698 23.558 1.00 96.94 251 LYS A O 1
ATOM 1978 N N . PRO A 1 252 ? -17.224 1.157 23.831 1.00 97.19 252 PRO A N 1
ATOM 1979 C CA . PRO A 1 252 ? -18.175 0.867 22.757 1.00 97.19 252 PRO A CA 1
ATOM 1980 C C . PRO A 1 252 ? -17.564 1.148 21.373 1.00 97.19 252 PRO A C 1
ATOM 1982 O O . PRO A 1 252 ? -18.062 1.977 20.613 1.00 97.19 252 PRO A O 1
ATOM 1985 N N . VAL A 1 253 ? -16.441 0.499 21.065 1.00 98.44 253 VAL A N 1
ATOM 1986 C CA . VAL A 1 253 ? -15.752 0.617 19.777 1.00 98.44 253 VAL A CA 1
ATOM 1987 C C . VAL A 1 253 ? -16.608 -0.014 18.684 1.00 98.44 253 VAL A C 1
ATOM 1989 O O . VAL A 1 253 ? -17.048 -1.154 18.812 1.00 98.44 253 VAL A O 1
ATOM 1992 N N . LYS A 1 254 ? -16.832 0.741 17.608 1.00 98.56 254 LYS A N 1
ATOM 1993 C CA . LYS A 1 254 ? -17.626 0.341 16.438 1.00 98.56 254 LYS A CA 1
ATOM 1994 C C . LYS A 1 254 ? -16.797 0.121 15.182 1.00 98.56 254 LYS A C 1
ATOM 1996 O O . LYS A 1 254 ? -17.304 -0.462 14.229 1.00 98.56 254 LYS A O 1
ATOM 2001 N N . ALA A 1 255 ? -15.533 0.539 15.184 1.00 98.62 255 ALA A N 1
ATOM 2002 C CA . ALA A 1 255 ? -14.586 0.175 14.141 1.00 98.62 255 ALA A CA 1
ATOM 2003 C C . ALA A 1 255 ? -13.184 -0.062 14.704 1.00 98.62 255 ALA A C 1
ATOM 2005 O O . ALA A 1 255 ? -12.712 0.694 15.552 1.00 98.62 255 ALA A O 1
ATOM 2006 N N . VAL A 1 256 ? -12.499 -1.068 14.171 1.00 98.56 256 VAL A N 1
ATOM 2007 C CA . VAL A 1 256 ? -11.063 -1.288 14.341 1.00 98.56 256 VAL A CA 1
ATOM 2008 C C . VAL A 1 256 ? -10.371 -1.052 13.007 1.00 98.56 256 VAL A C 1
ATOM 2010 O O . VAL A 1 256 ? -10.700 -1.693 12.006 1.00 98.56 256 VAL A O 1
ATOM 2013 N N . ILE A 1 257 ? -9.400 -0.140 13.000 1.00 98.00 257 ILE A N 1
ATOM 2014 C CA . ILE A 1 257 ? -8.642 0.233 11.804 1.00 98.00 257 ILE A CA 1
ATOM 2015 C C . ILE A 1 257 ? -7.155 -0.020 12.035 1.00 98.00 257 ILE A C 1
ATOM 2017 O O . ILE A 1 257 ? -6.583 0.456 13.016 1.00 98.00 257 ILE A O 1
ATOM 2021 N N . VAL A 1 258 ? -6.530 -0.766 11.127 1.00 95.94 258 VAL A N 1
ATOM 2022 C CA . VAL A 1 258 ? -5.116 -1.147 11.213 1.00 95.94 258 VAL A CA 1
ATOM 2023 C C . VAL A 1 258 ? -4.347 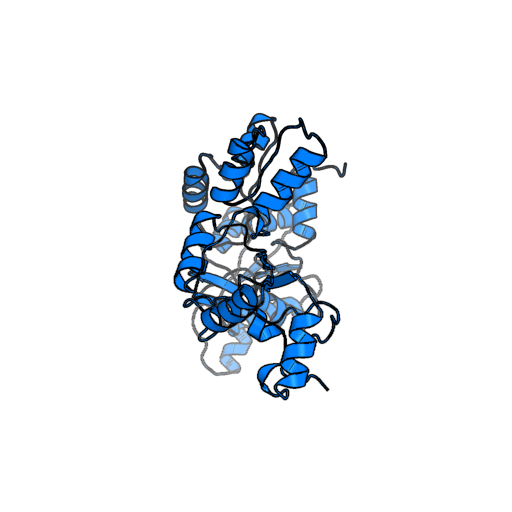-0.530 10.054 1.00 95.94 258 VAL A C 1
ATOM 2025 O O . VAL A 1 258 ? -4.616 -0.818 8.891 1.00 95.94 258 VAL A O 1
ATOM 2028 N N . ASP A 1 259 ? -3.370 0.306 10.374 1.00 92.31 259 ASP A N 1
ATOM 2029 C CA . ASP A 1 259 ? -2.430 0.919 9.444 1.00 92.31 259 ASP A CA 1
ATOM 2030 C C . ASP A 1 259 ? -1.026 0.996 10.078 1.00 92.31 259 ASP A C 1
ATOM 2032 O O . ASP A 1 259 ? -0.768 0.439 11.149 1.00 92.31 259 ASP A O 1
ATOM 2036 N N . TYR A 1 260 ? -0.076 1.636 9.398 1.00 87.75 260 TYR A N 1
ATOM 2037 C CA . TYR A 1 260 ? 1.328 1.616 9.798 1.00 87.75 260 TYR A CA 1
ATOM 2038 C C . TYR A 1 260 ? 1.574 2.399 11.089 1.00 87.75 260 TYR A C 1
ATOM 2040 O O . TYR A 1 260 ? 1.481 3.626 11.101 1.00 87.75 260 TYR A O 1
ATOM 2048 N N . ASP A 1 261 ? 1.942 1.686 12.154 1.00 91.19 261 ASP A N 1
ATOM 2049 C CA . ASP A 1 261 ? 2.359 2.217 13.455 1.00 91.19 261 ASP A CA 1
ATOM 2050 C C . ASP A 1 261 ? 3.778 1.725 13.782 1.00 91.19 261 ASP A C 1
ATOM 2052 O O . ASP A 1 261 ? 4.026 0.520 13.862 1.00 91.19 261 ASP A O 1
ATOM 2056 N N . PHE A 1 262 ? 4.710 2.661 13.987 1.00 86.94 262 PHE A N 1
ATOM 2057 C CA . PHE A 1 262 ? 6.087 2.351 14.392 1.00 86.94 262 PHE A CA 1
ATOM 2058 C C . PHE A 1 262 ? 6.164 1.721 15.789 1.00 86.94 262 PHE A C 1
ATOM 2060 O O . PHE A 1 262 ? 7.098 0.979 16.073 1.00 86.94 262 PHE A O 1
ATOM 2067 N N . ASN A 1 263 ? 5.168 1.991 16.632 1.00 91.69 263 ASN A N 1
ATOM 2068 C CA . ASN A 1 263 ? 5.055 1.514 18.003 1.00 91.69 263 ASN A CA 1
ATOM 2069 C C . ASN A 1 263 ? 3.959 0.443 18.126 1.00 91.69 263 ASN A C 1
ATOM 2071 O O . ASN A 1 263 ? 3.329 0.315 19.182 1.00 91.69 263 ASN A O 1
ATOM 2075 N N . CYS A 1 264 ? 3.661 -0.291 17.045 1.00 93.38 264 CYS A N 1
ATOM 2076 C CA . CYS A 1 264 ? 2.725 -1.408 17.107 1.00 93.38 264 CYS A CA 1
ATOM 2077 C C . CYS A 1 264 ? 3.237 -2.446 18.118 1.00 93.38 264 CYS A C 1
ATOM 2079 O O . CYS A 1 264 ? 4.355 -2.943 18.002 1.00 93.38 264 CYS A O 1
ATOM 2081 N N . SER A 1 265 ? 2.410 -2.781 19.107 1.00 94.75 265 SER A N 1
ATOM 2082 C CA . SER A 1 265 ? 2.757 -3.701 20.189 1.00 94.75 265 SER A CA 1
ATOM 2083 C C . SER A 1 265 ? 1.763 -4.856 20.263 1.00 94.75 265 SER A C 1
ATOM 2085 O O . SER A 1 265 ? 0.627 -4.755 19.793 1.00 94.75 265 SER A O 1
ATOM 2087 N N . HIS A 1 266 ? 2.167 -5.956 20.903 1.00 94.31 266 HIS A N 1
ATOM 2088 C CA . HIS A 1 266 ? 1.272 -7.090 21.139 1.00 94.31 266 HIS A CA 1
ATOM 2089 C C . HIS A 1 266 ? 0.006 -6.672 21.909 1.00 94.31 266 HIS A C 1
ATOM 2091 O O . HIS A 1 266 ? -1.087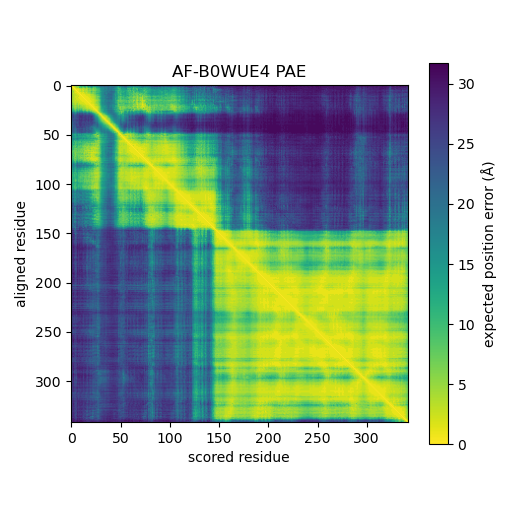 -7.122 21.585 1.00 94.31 266 HIS A O 1
ATOM 2097 N N . ILE A 1 267 ? 0.131 -5.738 22.859 1.00 96.69 267 ILE A N 1
ATOM 2098 C CA . ILE A 1 267 ? -0.996 -5.215 23.644 1.00 96.69 267 ILE A CA 1
ATOM 2099 C C . ILE A 1 267 ? -2.007 -4.471 22.763 1.00 96.69 267 ILE A C 1
ATOM 2101 O O . ILE A 1 267 ? -3.211 -4.660 22.935 1.00 96.69 267 ILE A O 1
ATOM 2105 N N . LYS A 1 268 ? -1.546 -3.670 21.791 1.00 97.69 268 LYS A N 1
ATOM 2106 C CA . LYS A 1 268 ? -2.441 -3.004 20.828 1.00 97.69 268 LYS A CA 1
ATOM 2107 C C . LYS A 1 268 ? -3.211 -4.022 19.982 1.00 97.69 268 LYS A C 1
ATOM 2109 O O . LYS A 1 268 ? -4.416 -3.877 19.795 1.00 97.69 268 LYS A O 1
ATOM 2114 N N . LEU A 1 269 ? -2.536 -5.080 19.525 1.00 97.56 269 LEU A N 1
ATOM 2115 C CA . LEU A 1 269 ? -3.168 -6.157 18.756 1.00 97.56 269 LEU A CA 1
ATOM 2116 C C . LEU A 1 269 ? -4.195 -6.934 19.594 1.00 97.56 269 LEU A C 1
ATOM 2118 O O . LEU A 1 269 ? -5.314 -7.132 19.133 1.00 97.56 269 LEU A O 1
ATOM 2122 N N . LEU A 1 270 ? -3.873 -7.302 20.837 1.00 96.81 270 LEU A N 1
ATOM 2123 C CA . LEU A 1 270 ? -4.825 -7.958 21.743 1.00 96.81 270 LEU A CA 1
ATOM 2124 C C . LEU A 1 270 ? -6.056 -7.082 22.010 1.00 96.81 270 LEU A C 1
ATOM 2126 O O . LEU A 1 270 ? -7.181 -7.572 22.025 1.00 96.81 270 LEU A O 1
ATOM 2130 N N . ARG A 1 271 ? -5.868 -5.773 22.193 1.00 97.75 271 ARG A N 1
ATOM 2131 C CA . ARG A 1 271 ? -6.981 -4.838 22.399 1.00 97.75 271 ARG A CA 1
ATOM 2132 C C . ARG A 1 271 ? -7.871 -4.718 21.156 1.00 97.75 271 ARG A C 1
ATOM 2134 O O . ARG A 1 271 ? -9.092 -4.786 21.279 1.00 97.75 271 ARG A O 1
ATOM 2141 N N . ALA A 1 272 ? -7.277 -4.608 19.964 1.00 98.25 272 ALA A N 1
ATOM 2142 C CA . ALA A 1 272 ? -8.007 -4.668 18.693 1.00 98.25 272 ALA A CA 1
ATOM 2143 C C . ALA A 1 272 ? -8.813 -5.969 18.564 1.00 98.25 272 ALA A C 1
ATOM 2145 O O . ALA A 1 272 ? -9.995 -5.940 18.219 1.00 98.25 272 ALA A O 1
ATOM 2146 N N . GLU A 1 273 ? -8.188 -7.102 18.877 1.00 98.06 273 GLU A N 1
ATOM 2147 C CA . GLU A 1 273 ? -8.824 -8.414 18.856 1.00 98.06 273 GLU A CA 1
ATOM 2148 C C . GLU A 1 273 ? -10.034 -8.479 19.797 1.00 98.06 273 GLU A C 1
ATOM 2150 O O . GLU A 1 273 ? -11.086 -8.977 19.395 1.00 98.06 273 GLU A O 1
ATOM 2155 N N . MET A 1 274 ? -9.923 -7.957 21.024 1.00 97.81 274 MET A N 1
ATOM 2156 C CA . MET A 1 274 ? -11.039 -7.943 21.975 1.00 97.81 274 MET A CA 1
ATOM 2157 C C . MET A 1 274 ? -12.220 -7.120 21.458 1.00 97.81 274 MET A C 1
ATOM 2159 O O . MET A 1 274 ? -13.355 -7.587 21.554 1.00 97.81 274 MET A O 1
ATOM 2163 N N . TYR A 1 275 ? -11.986 -5.944 20.864 1.00 98.44 275 TYR A N 1
ATOM 2164 C CA . TYR A 1 275 ? -13.070 -5.154 20.265 1.00 98.44 275 TYR A CA 1
ATOM 2165 C C . TYR A 1 275 ? -13.750 -5.890 19.107 1.00 98.44 275 TYR A C 1
ATOM 2167 O O . TYR A 1 275 ? -14.977 -5.934 19.050 1.00 98.44 275 TYR A O 1
ATOM 2175 N N . LEU A 1 276 ? -12.971 -6.519 18.225 1.00 98.12 276 LEU A N 1
ATOM 2176 C CA . LEU A 1 276 ? -13.493 -7.290 17.092 1.00 98.12 276 LEU A CA 1
ATOM 2177 C C . LEU A 1 276 ? -14.277 -8.536 17.532 1.00 98.12 276 LEU A C 1
ATOM 2179 O O . LEU A 1 276 ? -15.270 -8.887 16.902 1.00 98.12 276 LEU A O 1
ATOM 2183 N N . LYS A 1 277 ? -13.852 -9.210 18.607 1.00 96.44 277 LYS A N 1
ATOM 2184 C CA . LYS A 1 277 ? -14.552 -10.384 19.158 1.00 96.44 277 LYS A CA 1
ATOM 2185 C C . LYS A 1 277 ? -15.814 -10.016 19.937 1.00 96.44 277 LYS A C 1
ATOM 2187 O O . LYS A 1 277 ? -16.735 -10.826 19.994 1.00 96.44 277 LYS A O 1
ATOM 2192 N N . SER A 1 278 ? -15.851 -8.826 20.535 1.00 94.81 278 SER A N 1
ATOM 2193 C CA . SER A 1 278 ? -16.970 -8.383 21.378 1.00 94.81 278 SER A CA 1
ATOM 2194 C C . SER A 1 278 ? -18.198 -7.946 20.579 1.00 94.81 278 SER A C 1
ATOM 2196 O O . SER A 1 278 ? -19.304 -7.993 21.111 1.00 94.81 278 SER A O 1
ATOM 2198 N N . ASP A 1 279 ? -18.025 -7.530 19.323 1.00 94.88 279 ASP A N 1
ATOM 2199 C CA . ASP A 1 279 ? -19.113 -7.060 18.465 1.00 94.88 279 ASP A CA 1
ATOM 2200 C C . ASP A 1 279 ? -18.894 -7.533 17.016 1.00 94.88 279 ASP A C 1
ATOM 2202 O O . ASP A 1 279 ? -17.964 -7.102 16.331 1.00 94.88 279 ASP A O 1
ATOM 2206 N N . GLN A 1 280 ? -19.767 -8.428 16.538 1.00 92.94 280 GLN A N 1
ATOM 2207 C CA . GLN A 1 280 ? -19.715 -8.949 15.166 1.00 92.94 280 GLN A CA 1
ATOM 2208 C C . GLN A 1 280 ? -20.052 -7.882 14.116 1.00 92.94 280 GLN A C 1
ATOM 2210 O O . GLN A 1 280 ? -19.647 -8.032 12.969 1.00 92.94 280 GLN A O 1
ATOM 2215 N N . GLU A 1 281 ? -20.677 -6.772 14.501 1.00 95.44 281 GLU A N 1
ATOM 2216 C CA . GLU A 1 281 ? -20.926 -5.634 13.613 1.00 95.44 281 GLU A CA 1
ATOM 2217 C C . GLU A 1 281 ? -19.806 -4.585 13.690 1.00 95.44 281 GLU A C 1
ATOM 2219 O O . GLU A 1 281 ? -19.817 -3.607 12.943 1.00 95.44 281 GLU A O 1
ATOM 2224 N N . CYS A 1 282 ? -18.805 -4.772 14.565 1.00 97.94 282 CYS A N 1
ATOM 2225 C CA . CYS A 1 282 ? -17.648 -3.883 14.626 1.00 97.94 282 CYS A CA 1
ATOM 2226 C C . CYS A 1 282 ? -16.903 -3.925 13.294 1.00 97.94 282 CYS A C 1
ATOM 2228 O O . CYS A 1 282 ? -16.379 -4.965 12.887 1.00 97.94 282 CYS A O 1
ATOM 2230 N N . LEU A 1 283 ? -16.847 -2.788 12.612 1.00 98.25 283 LEU A N 1
ATOM 2231 C CA . LEU A 1 283 ? -16.225 -2.659 11.308 1.00 98.25 283 LEU A CA 1
ATOM 2232 C C . LEU A 1 283 ? -14.721 -2.948 11.413 1.00 98.25 283 LEU A C 1
ATOM 2234 O O . LEU A 1 283 ? -14.023 -2.355 12.229 1.00 98.25 283 LEU A O 1
ATOM 2238 N N . PHE A 1 284 ? -14.200 -3.833 10.563 1.00 97.94 284 PHE A N 1
ATOM 2239 C CA . PHE A 1 284 ? -12.772 -4.153 10.524 1.00 97.94 284 PHE A CA 1
ATOM 2240 C C . PHE A 1 284 ? -12.150 -3.633 9.230 1.00 97.94 284 PHE A C 1
ATOM 2242 O O . PHE A 1 284 ? -12.528 -4.089 8.153 1.00 97.94 284 PHE A O 1
ATOM 2249 N N . VAL A 1 285 ? -11.204 -2.694 9.320 1.00 96.31 285 VAL A N 1
ATOM 2250 C CA . VAL A 1 285 ? -10.588 -2.036 8.156 1.00 96.31 285 VAL A CA 1
ATOM 2251 C C . VAL A 1 285 ? -9.068 -2.174 8.178 1.00 96.31 285 VAL A C 1
ATOM 2253 O O . VAL A 1 285 ? -8.423 -1.915 9.194 1.00 96.31 285 VAL A O 1
ATOM 2256 N N . GLY A 1 286 ? -8.495 -2.535 7.032 1.00 91.38 286 GLY A N 1
ATOM 2257 C CA . GLY A 1 286 ? -7.057 -2.510 6.775 1.00 91.38 286 GLY A CA 1
ATOM 2258 C C . GLY A 1 286 ? -6.679 -1.327 5.882 1.00 91.38 286 GLY A C 1
ATOM 2259 O O . GLY A 1 286 ? -7.271 -1.130 4.816 1.00 91.38 286 GLY A O 1
ATOM 2260 N N . GLY A 1 287 ? -5.691 -0.548 6.321 1.00 82.56 287 GLY A N 1
ATOM 2261 C CA . GLY A 1 287 ? -5.059 0.533 5.569 1.00 82.56 287 GLY A CA 1
ATOM 2262 C C . GLY A 1 287 ? -4.019 -0.000 4.587 1.00 82.56 287 GLY A C 1
ATOM 2263 O O . GLY A 1 287 ? -4.369 -0.579 3.558 1.00 82.56 287 GLY A O 1
ATOM 2264 N N . SER A 1 288 ? -2.730 0.201 4.879 1.00 78.31 288 SER A N 1
ATOM 2265 C CA . SER A 1 288 ? -1.657 -0.399 4.079 1.00 78.31 288 SER A CA 1
ATOM 2266 C C . SER A 1 288 ? -1.653 -1.929 4.193 1.00 78.31 288 SER A C 1
ATOM 2268 O O . SER A 1 288 ? -1.807 -2.489 5.280 1.00 78.31 288 SER A O 1
ATOM 2270 N N . THR A 1 289 ? -1.423 -2.621 3.076 1.00 76.81 289 THR A N 1
ATOM 2271 C CA . THR A 1 289 ? -1.414 -4.094 3.002 1.00 76.81 289 THR A CA 1
ATOM 2272 C C . THR A 1 289 ? -0.028 -4.672 2.742 1.00 76.81 289 THR A C 1
ATOM 2274 O O . THR A 1 289 ? 0.105 -5.862 2.452 1.00 76.81 289 THR A O 1
ATOM 2277 N N . ASP A 1 290 ? 1.008 -3.837 2.749 1.00 77.50 290 ASP A N 1
ATOM 2278 C CA . ASP A 1 290 ? 2.353 -4.276 2.405 1.00 77.50 290 ASP A CA 1
ATOM 2279 C C . ASP A 1 290 ? 2.857 -5.259 3.471 1.00 77.50 290 ASP A C 1
ATOM 2281 O O . ASP A 1 290 ? 2.828 -4.966 4.663 1.00 77.50 290 ASP A O 1
ATOM 2285 N N . TYR A 1 291 ? 3.337 -6.436 3.060 1.00 81.81 291 TYR A N 1
ATOM 2286 C CA . TYR A 1 291 ? 4.012 -7.375 3.971 1.00 81.81 291 TYR A CA 1
ATOM 2287 C C . TYR A 1 291 ? 5.484 -7.003 4.182 1.00 81.81 291 TYR A C 1
ATOM 2289 O O . TYR A 1 291 ? 6.082 -7.350 5.199 1.00 81.81 291 TYR A O 1
ATOM 2297 N N . ARG A 1 292 ? 6.078 -6.281 3.225 1.00 78.06 292 ARG A N 1
ATOM 2298 C CA . ARG A 1 292 ? 7.462 -5.807 3.283 1.00 78.06 292 ARG A CA 1
ATOM 2299 C C . ARG A 1 292 ? 7.523 -4.337 2.907 1.00 78.06 292 ARG A C 1
ATOM 2301 O O . ARG A 1 292 ? 7.090 -3.964 1.821 1.00 78.06 292 ARG A O 1
ATOM 2308 N N . VAL A 1 293 ? 8.113 -3.527 3.776 1.00 70.44 293 VAL A N 1
ATOM 2309 C CA . VAL A 1 293 ? 8.354 -2.100 3.531 1.00 70.44 293 VAL A CA 1
ATOM 2310 C C . VAL A 1 293 ? 9.842 -1.892 3.282 1.00 70.44 293 VAL A C 1
ATOM 2312 O O . VAL A 1 293 ? 10.670 -2.304 4.090 1.00 70.44 293 VAL A O 1
ATOM 2315 N N . MET A 1 294 ? 10.198 -1.269 2.159 1.00 64.62 294 MET A N 1
ATOM 2316 C CA . MET A 1 294 ? 11.588 -0.920 1.850 1.00 64.62 294 MET A CA 1
ATOM 2317 C C . MET A 1 294 ? 11.954 0.416 2.498 1.00 64.62 294 MET A C 1
ATOM 2319 O O . MET A 1 294 ? 11.354 1.442 2.179 1.00 64.62 294 MET A O 1
ATOM 2323 N N . PHE A 1 295 ? 12.964 0.409 3.366 1.00 66.00 295 PHE A N 1
ATOM 2324 C CA . PHE A 1 295 ? 13.594 1.636 3.864 1.00 66.00 295 PHE A CA 1
ATOM 2325 C C . PHE A 1 295 ? 14.763 2.057 2.970 1.00 66.00 295 PHE A C 1
ATOM 2327 O O . PHE A 1 295 ? 14.963 3.243 2.721 1.00 66.00 295 PHE A O 1
ATOM 2334 N N . THR A 1 296 ? 15.506 1.078 2.451 1.00 63.38 296 THR A N 1
ATOM 2335 C CA . THR A 1 296 ? 16.562 1.256 1.446 1.00 63.38 296 THR A CA 1
ATOM 2336 C C . THR A 1 296 ? 16.486 0.112 0.425 1.00 63.38 296 THR A C 1
ATOM 2338 O O . THR A 1 296 ? 15.787 -0.874 0.675 1.00 63.38 296 THR A O 1
ATOM 2341 N N . PRO A 1 297 ? 17.216 0.176 -0.706 1.00 60.81 297 PRO A N 1
ATOM 2342 C CA . PRO A 1 297 ? 17.258 -0.922 -1.677 1.00 60.81 297 PRO A CA 1
ATOM 2343 C C . PRO A 1 297 ? 17.729 -2.272 -1.109 1.00 60.81 297 PRO A C 1
ATOM 2345 O O . PRO A 1 297 ? 17.486 -3.306 -1.722 1.00 60.81 297 PRO A O 1
ATOM 2348 N N . THR A 1 298 ? 18.408 -2.275 0.040 1.00 69.81 298 THR A N 1
ATOM 2349 C CA . THR A 1 298 ? 18.966 -3.481 0.672 1.00 69.81 298 THR A CA 1
ATOM 2350 C C . THR A 1 298 ? 18.345 -3.805 2.028 1.00 69.81 298 THR A C 1
ATOM 2352 O O . THR A 1 298 ? 18.639 -4.860 2.585 1.00 69.81 298 THR A O 1
ATOM 2355 N N . TYR A 1 299 ? 17.490 -2.931 2.568 1.00 67.38 299 TYR A N 1
ATOM 2356 C CA . TYR A 1 299 ? 16.925 -3.082 3.905 1.00 67.38 299 TYR A CA 1
ATOM 2357 C C . TYR A 1 299 ? 15.399 -2.989 3.884 1.00 67.38 299 TYR A C 1
ATOM 2359 O O . TYR A 1 299 ? 14.811 -1.964 3.518 1.00 67.38 299 TYR A O 1
ATOM 2367 N N . THR A 1 300 ? 14.763 -4.078 4.315 1.00 78.62 300 THR A N 1
ATOM 2368 C CA . THR A 1 300 ? 13.308 -4.217 4.396 1.00 78.62 300 THR A CA 1
ATOM 2369 C C . THR A 1 300 ? 12.852 -4.429 5.830 1.00 78.62 300 THR A C 1
ATOM 2371 O O . THR A 1 300 ? 13.525 -5.113 6.597 1.00 78.62 300 THR A O 1
ATOM 2374 N N . SER A 1 301 ? 11.663 -3.936 6.147 1.00 78.56 301 SER A N 1
ATOM 2375 C CA . SER A 1 301 ? 10.968 -4.157 7.411 1.00 78.56 301 SER A CA 1
ATOM 2376 C C . SER A 1 301 ? 9.670 -4.922 7.218 1.00 78.56 301 SER A C 1
ATOM 2378 O O . SER A 1 301 ? 9.106 -4.960 6.121 1.00 78.56 301 SER A O 1
ATOM 2380 N N . ILE A 1 302 ? 9.192 -5.495 8.321 1.00 84.06 302 ILE A N 1
ATOM 2381 C CA . ILE A 1 302 ? 7.835 -6.013 8.469 1.00 84.06 302 ILE A CA 1
ATOM 2382 C C . ILE A 1 302 ? 6.858 -4.884 8.134 1.00 84.06 302 ILE A C 1
ATOM 2384 O O . ILE A 1 302 ? 7.002 -3.761 8.624 1.00 84.06 302 ILE A O 1
ATOM 2388 N N . GLY A 1 303 ? 5.902 -5.178 7.258 1.00 83.62 303 GLY A N 1
ATOM 2389 C CA . GLY A 1 303 ? 4.810 -4.273 6.931 1.00 83.62 303 GLY A CA 1
ATOM 2390 C C . GLY A 1 303 ? 3.497 -4.647 7.621 1.00 83.62 303 GLY A C 1
ATOM 2391 O O . GLY A 1 303 ? 3.364 -5.697 8.254 1.00 83.62 303 GLY A O 1
ATOM 2392 N N . THR A 1 304 ? 2.510 -3.770 7.480 1.00 85.75 304 THR A N 1
ATOM 2393 C CA . THR A 1 304 ? 1.189 -3.842 8.127 1.00 85.75 304 THR A CA 1
ATOM 2394 C C . THR A 1 304 ? 0.324 -5.007 7.675 1.00 85.75 304 THR A C 1
ATOM 2396 O O . THR A 1 304 ? -0.608 -5.376 8.394 1.00 85.75 304 THR A O 1
ATOM 2399 N N . GLY A 1 305 ? 0.637 -5.619 6.528 1.00 88.94 305 GLY A N 1
ATOM 2400 C CA . GLY A 1 305 ? -0.036 -6.831 6.063 1.00 88.94 305 GLY A CA 1
ATOM 2401 C C . GLY A 1 305 ? -0.039 -7.920 7.138 1.00 88.94 305 GLY A C 1
ATOM 2402 O O . GLY A 1 305 ? -1.085 -8.502 7.411 1.00 88.94 305 GLY A O 1
ATOM 2403 N N . TYR A 1 306 ? 1.080 -8.101 7.850 1.00 92.81 306 TYR A N 1
ATOM 2404 C CA . TYR A 1 306 ? 1.178 -9.078 8.939 1.00 92.81 306 TYR A CA 1
ATOM 2405 C C . TYR A 1 306 ? 0.315 -8.721 10.161 1.00 92.81 306 TYR A C 1
ATOM 2407 O O . TYR A 1 306 ? -0.260 -9.615 10.779 1.00 92.81 306 TYR A O 1
ATOM 2415 N N . TYR A 1 307 ? 0.194 -7.435 10.507 1.00 93.44 307 TYR A N 1
ATOM 2416 C CA . TYR A 1 307 ? -0.632 -6.978 11.637 1.00 93.44 307 TYR A CA 1
ATOM 2417 C C . TYR A 1 307 ? -2.126 -7.155 11.362 1.00 93.44 307 TYR A C 1
ATOM 2419 O O . TYR A 1 307 ? -2.897 -7.496 12.256 1.00 93.44 307 TYR A O 1
ATOM 2427 N N . THR A 1 308 ? -2.536 -6.949 10.114 1.00 94.69 308 THR A N 1
ATOM 2428 C CA . THR A 1 308 ? -3.919 -7.198 9.701 1.00 94.69 308 THR A CA 1
ATOM 2429 C C . THR A 1 308 ? -4.185 -8.700 9.658 1.00 94.69 308 THR A C 1
ATOM 2431 O O . THR A 1 308 ? -5.158 -9.165 10.242 1.00 94.69 308 THR A O 1
ATOM 2434 N N . GLU A 1 309 ? -3.284 -9.481 9.055 1.00 95.69 309 GLU A N 1
ATOM 2435 C CA . GLU A 1 309 ? -3.441 -10.930 8.907 1.00 95.69 309 GLU A CA 1
ATOM 2436 C C . GLU A 1 309 ? -3.546 -11.663 10.253 1.00 95.69 309 GLU A C 1
ATOM 2438 O O . GLU A 1 309 ? -4.381 -12.560 10.395 1.00 95.69 309 GLU A O 1
ATOM 2443 N N . ILE A 1 310 ? -2.736 -11.296 11.255 1.00 96.56 310 ILE A N 1
ATOM 2444 C CA . ILE A 1 310 ? -2.816 -11.929 12.582 1.00 96.56 310 ILE A CA 1
ATOM 2445 C C . ILE A 1 310 ? -4.194 -11.711 13.219 1.00 96.56 310 ILE A C 1
ATOM 2447 O O . ILE A 1 310 ? -4.764 -12.652 13.771 1.00 96.56 310 ILE A O 1
ATOM 2451 N N . LEU A 1 311 ? -4.764 -10.510 13.080 1.00 97.69 311 LEU A N 1
ATOM 2452 C CA . LEU A 1 311 ? -6.107 -10.204 13.568 1.00 97.69 311 LEU A CA 1
ATOM 2453 C C . LEU A 1 311 ? -7.165 -10.966 12.771 1.00 97.69 311 LEU A C 1
ATOM 2455 O O . LEU A 1 311 ? -8.002 -11.618 13.384 1.00 97.69 311 LEU A O 1
ATOM 2459 N N . GLU A 1 312 ? -7.089 -10.971 11.436 1.00 97.31 312 GLU A N 1
ATOM 2460 C CA . GLU A 1 312 ? -8.024 -11.715 10.580 1.00 97.31 312 GLU A CA 1
ATOM 2461 C C . GLU A 1 312 ? -8.094 -13.198 10.946 1.00 97.31 312 GLU A C 1
ATOM 2463 O O . GLU A 1 312 ? -9.182 -13.764 11.074 1.00 97.31 312 GLU A O 1
ATOM 2468 N N . ARG A 1 313 ? -6.932 -13.829 11.146 1.00 97.50 313 ARG A N 1
ATOM 2469 C CA . ARG A 1 313 ? -6.840 -15.234 11.555 1.00 97.50 313 ARG A CA 1
ATOM 2470 C C . ARG A 1 313 ? -7.401 -15.448 12.958 1.00 97.50 313 ARG A C 1
ATOM 2472 O O . ARG A 1 313 ? -8.092 -16.438 13.172 1.00 97.50 313 ARG A O 1
ATOM 2479 N N . SER A 1 314 ? -7.125 -14.540 13.895 1.00 96.81 314 SER A N 1
ATOM 2480 C CA . SER A 1 314 ? -7.559 -14.703 15.286 1.00 96.81 314 SER A CA 1
ATOM 2481 C C . SER A 1 314 ? -9.061 -14.495 15.492 1.00 96.81 314 SER A C 1
ATOM 2483 O O . SER A 1 314 ? -9.669 -15.130 16.358 1.00 96.81 314 SER A O 1
ATOM 2485 N N . VAL A 1 315 ? -9.674 -13.604 14.707 1.00 96.94 315 VAL A N 1
ATOM 2486 C CA . VAL A 1 315 ? -11.113 -13.299 14.790 1.00 96.94 315 VAL A CA 1
ATOM 2487 C C . VAL A 1 315 ? -11.949 -14.088 13.778 1.00 96.94 315 VAL A C 1
ATOM 2489 O O . VAL A 1 315 ? -13.169 -14.103 13.887 1.00 96.94 315 VAL A O 1
ATOM 2492 N N . GLY A 1 316 ? -11.315 -14.745 12.801 1.00 96.25 316 GLY A N 1
ATOM 2493 C CA . GLY A 1 316 ? -11.997 -15.532 11.769 1.00 96.25 316 GLY A CA 1
ATOM 2494 C C . GLY A 1 316 ? -12.739 -14.692 10.722 1.00 96.25 316 GLY A C 1
ATOM 2495 O O . GLY A 1 316 ? -13.628 -15.210 10.049 1.00 96.25 316 GLY A O 1
ATOM 2496 N N . ARG A 1 317 ? -12.394 -13.406 10.569 1.00 94.69 317 ARG A N 1
ATOM 2497 C CA . ARG A 1 317 ? -13.051 -12.462 9.649 1.00 94.69 317 ARG A CA 1
ATOM 2498 C C . ARG A 1 317 ? -12.028 -11.635 8.878 1.00 94.69 317 ARG A C 1
ATOM 2500 O O . ARG A 1 317 ? -11.006 -11.243 9.430 1.00 94.69 317 ARG A O 1
ATOM 2507 N N . LYS A 1 318 ? -12.329 -11.341 7.611 1.00 94.62 318 LYS A N 1
ATOM 2508 C CA . LYS A 1 318 ? -11.500 -10.493 6.745 1.00 94.62 318 LYS A CA 1
ATOM 2509 C C . LYS A 1 318 ? -11.734 -9.005 6.984 1.00 94.62 318 LYS A C 1
ATOM 2511 O O . LYS A 1 318 ? -12.865 -8.589 7.232 1.00 94.62 318 LYS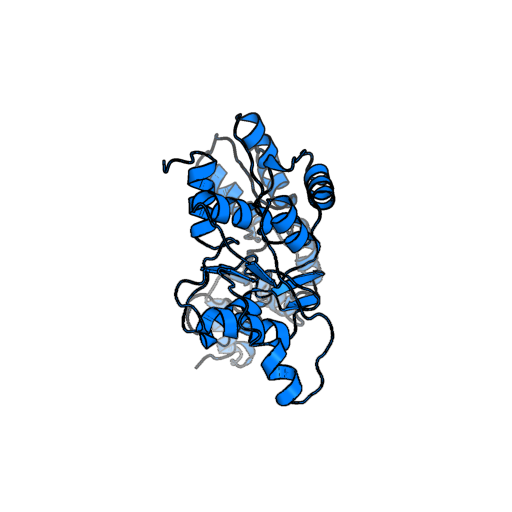 A O 1
ATOM 2516 N N . ALA A 1 319 ? -10.668 -8.219 6.891 1.00 95.00 319 ALA A N 1
ATOM 2517 C CA . ALA A 1 319 ? -10.748 -6.768 6.945 1.00 95.00 319 ALA A CA 1
ATOM 2518 C C . ALA A 1 319 ? -11.183 -6.197 5.588 1.00 95.00 319 ALA A C 1
ATOM 2520 O O . ALA A 1 319 ? -10.754 -6.660 4.525 1.00 95.00 319 ALA A O 1
ATOM 2521 N N . VAL A 1 320 ? -11.974 -5.126 5.614 1.00 92.88 320 VAL A N 1
ATOM 2522 C CA . VAL A 1 320 ? -12.204 -4.284 4.437 1.00 92.88 320 VAL A CA 1
ATOM 2523 C C . VAL A 1 320 ? -10.880 -3.619 4.080 1.00 92.88 320 VAL A C 1
ATOM 2525 O O . VAL A 1 320 ? -10.339 -2.822 4.843 1.00 92.88 320 VAL A O 1
ATOM 2528 N N . THR A 1 321 ? -10.331 -3.979 2.926 1.00 85.75 321 THR A N 1
ATOM 2529 C CA . THR A 1 321 ? -8.994 -3.549 2.508 1.00 85.75 321 THR A CA 1
ATOM 2530 C C . THR A 1 321 ? -9.077 -2.327 1.599 1.00 85.75 321 THR A C 1
ATOM 2532 O O . THR A 1 321 ? -9.531 -2.435 0.458 1.00 85.75 321 THR A O 1
ATOM 2535 N N . LEU A 1 322 ? -8.606 -1.175 2.085 1.00 81.56 322 LEU A N 1
ATOM 2536 C CA . LEU A 1 322 ? -8.668 0.116 1.379 1.00 81.56 322 LEU A CA 1
ATOM 2537 C C . LEU A 1 322 ? -7.299 0.621 0.891 1.00 81.56 322 LEU A C 1
ATOM 2539 O O . LEU A 1 322 ? -7.184 1.764 0.442 1.00 81.56 322 LEU A O 1
ATOM 2543 N N . GLY A 1 323 ? -6.274 -0.232 0.960 1.00 72.75 323 GLY A N 1
ATOM 2544 C CA . GLY A 1 323 ? -4.982 -0.074 0.290 1.00 72.75 323 GLY A CA 1
ATOM 2545 C C . GLY A 1 323 ? -4.874 -0.928 -0.979 1.00 72.75 323 GLY A C 1
ATOM 2546 O O . GLY A 1 323 ? -5.684 -1.821 -1.221 1.00 72.75 323 GLY A O 1
ATOM 2547 N N . LYS A 1 324 ? -3.856 -0.683 -1.807 1.00 77.44 324 LYS A N 1
ATOM 2548 C CA . LYS A 1 324 ? -3.523 -1.513 -2.981 1.00 77.44 324 LYS A CA 1
ATOM 2549 C C . LYS A 1 324 ? -2.994 -2.879 -2.526 1.00 77.44 324 LYS A C 1
ATOM 2551 O O . LYS A 1 324 ? -2.125 -2.866 -1.668 1.00 77.44 324 LYS A O 1
ATOM 2556 N N . PRO A 1 325 ? -3.364 -4.018 -3.139 1.00 66.44 325 PRO A N 1
ATOM 2557 C CA . PRO A 1 325 ? -4.172 -4.164 -4.352 1.00 66.44 325 PRO A CA 1
ATOM 2558 C C . PRO A 1 325 ? -5.676 -4.394 -4.083 1.00 66.44 325 PRO A C 1
ATOM 2560 O O . PRO A 1 325 ? -6.349 -5.024 -4.893 1.00 66.44 325 PRO A O 1
ATOM 2563 N N . GLY A 1 326 ? -6.216 -3.932 -2.952 1.00 69.44 326 GLY A N 1
ATOM 2564 C CA . GLY A 1 326 ? -7.599 -4.179 -2.538 1.00 69.44 326 GLY A CA 1
ATOM 2565 C C . GLY A 1 326 ? -8.650 -3.709 -3.549 1.00 69.44 326 GLY A C 1
ATOM 2566 O O . GLY A 1 326 ? -8.602 -2.588 -4.058 1.00 69.44 326 GLY A O 1
ATOM 2567 N N . THR A 1 327 ? -9.645 -4.557 -3.811 1.00 75.31 327 THR A N 1
ATOM 2568 C CA . THR A 1 327 ? -10.742 -4.277 -4.754 1.00 75.31 327 THR A CA 1
ATOM 2569 C C . THR A 1 327 ? -11.670 -3.163 -4.272 1.00 75.31 327 THR A C 1
ATOM 2571 O O . THR A 1 327 ? -12.178 -2.408 -5.097 1.00 75.31 327 THR A O 1
ATOM 2574 N N . HIS A 1 328 ? -11.840 -2.994 -2.955 1.00 80.06 328 HIS A N 1
ATOM 2575 C CA . HIS A 1 328 ? -12.631 -1.894 -2.393 1.00 80.06 328 HIS A CA 1
ATOM 2576 C C . HIS A 1 328 ? -12.028 -0.522 -2.708 1.00 80.06 328 HIS A C 1
ATOM 2578 O O . HIS A 1 328 ? -12.773 0.405 -3.013 1.00 80.06 328 HIS A O 1
ATOM 2584 N N . LEU A 1 329 ? -10.693 -0.394 -2.711 1.00 78.38 329 LEU A N 1
ATOM 2585 C CA . LEU A 1 329 ? -10.030 0.833 -3.156 1.00 78.38 329 LEU A CA 1
ATOM 2586 C C . LEU A 1 329 ? -10.329 1.108 -4.634 1.00 78.38 329 LEU A C 1
ATOM 2588 O O . LEU A 1 329 ? -10.677 2.227 -4.988 1.00 78.38 329 LEU A O 1
ATOM 2592 N N . VAL A 1 330 ? -10.232 0.090 -5.495 1.00 75.94 330 VAL A N 1
ATOM 2593 C CA . VAL A 1 330 ? -10.535 0.237 -6.928 1.00 75.94 330 VAL A CA 1
ATOM 2594 C C . VAL A 1 330 ? -11.977 0.691 -7.140 1.00 75.94 330 VAL A C 1
ATOM 2596 O O . VAL A 1 330 ? -12.203 1.627 -7.903 1.00 75.94 330 VAL A O 1
ATOM 2599 N N . GLN A 1 331 ? -12.939 0.065 -6.460 1.00 79.94 331 GLN A N 1
ATOM 2600 C CA . GLN A 1 331 ? -14.347 0.434 -6.586 1.00 79.94 331 GLN A CA 1
ATOM 2601 C C . GLN A 1 331 ? -14.598 1.860 -6.084 1.00 79.94 331 GLN A C 1
ATOM 2603 O O . GLN A 1 331 ? -15.168 2.663 -6.813 1.00 79.94 331 GLN A O 1
ATOM 2608 N N . GLN A 1 332 ? -14.061 2.219 -4.914 1.00 84.31 332 GLN A N 1
ATOM 2609 C CA . GLN A 1 332 ? -14.162 3.579 -4.385 1.00 84.31 332 GLN A CA 1
ATOM 2610 C C . GLN A 1 332 ? -13.593 4.620 -5.360 1.00 84.31 332 GLN A C 1
ATOM 2612 O O . GLN A 1 332 ? -14.176 5.687 -5.532 1.00 84.31 332 GLN A O 1
ATOM 2617 N N . LEU A 1 333 ? -12.453 4.334 -5.998 1.00 80.12 333 LEU A N 1
ATOM 2618 C CA . LEU A 1 333 ? -11.862 5.231 -6.992 1.00 80.12 333 LEU A CA 1
ATOM 2619 C C . LEU A 1 333 ? -12.755 5.370 -8.227 1.00 80.12 333 LEU A C 1
ATOM 2621 O O . LEU A 1 333 ? -12.908 6.480 -8.730 1.00 80.12 333 LEU A O 1
ATOM 2625 N N . LYS A 1 334 ? -13.359 4.276 -8.704 1.00 81.62 334 LYS A N 1
ATOM 2626 C CA . LYS A 1 334 ? -14.305 4.333 -9.825 1.00 81.62 334 LYS A CA 1
ATOM 2627 C C . LYS A 1 334 ? -15.505 5.207 -9.497 1.00 81.62 334 LYS A C 1
ATOM 2629 O O . LYS A 1 334 ? -15.808 6.101 -10.279 1.00 81.62 334 LYS A O 1
ATOM 2634 N N . ASP A 1 335 ? -16.119 4.994 -8.339 1.00 84.19 335 ASP A N 1
ATOM 2635 C CA . ASP A 1 335 ? -17.313 5.729 -7.922 1.00 84.19 335 ASP A CA 1
ATOM 2636 C C . ASP A 1 335 ? -16.994 7.217 -7.712 1.00 84.19 335 ASP A C 1
ATOM 2638 O O . ASP A 1 335 ? -17.704 8.090 -8.204 1.00 84.19 335 ASP A O 1
ATOM 2642 N N . TYR A 1 336 ? -15.877 7.519 -7.042 1.00 81.38 336 TYR A N 1
ATOM 2643 C CA . TYR A 1 336 ? -15.473 8.893 -6.738 1.00 81.38 336 TYR A CA 1
ATOM 2644 C C . TYR A 1 336 ? -15.076 9.697 -7.984 1.00 81.38 336 TYR A C 1
ATOM 2646 O O . TYR A 1 336 ? -15.354 10.893 -8.058 1.00 81.38 336 TYR A O 1
ATOM 2654 N N . TYR A 1 337 ? -14.409 9.066 -8.955 1.00 80.69 337 TYR A N 1
ATOM 2655 C CA . TYR A 1 337 ? -13.943 9.734 -10.177 1.00 80.69 337 TYR A CA 1
ATOM 2656 C C . TYR A 1 337 ? -14.855 9.506 -11.394 1.00 80.69 337 TYR A C 1
ATOM 2658 O O . TYR A 1 337 ? -14.521 9.982 -12.477 1.00 80.69 337 TYR A O 1
ATOM 2666 N N . GLY A 1 338 ? -15.978 8.795 -11.243 1.00 80.31 338 GLY A N 1
ATOM 2667 C CA . GLY A 1 338 ? -16.900 8.483 -12.341 1.00 80.31 338 GLY A CA 1
ATOM 2668 C C . GLY A 1 338 ? -16.254 7.659 -13.460 1.00 80.31 338 GLY A C 1
ATOM 2669 O O . GLY A 1 338 ? -16.464 7.942 -14.637 1.00 80.31 338 GLY A O 1
ATOM 2670 N N . ILE A 1 339 ? -15.404 6.686 -13.115 1.00 75.94 339 ILE A N 1
ATOM 2671 C CA . ILE A 1 339 ? -14.685 5.869 -14.104 1.00 75.94 339 ILE A CA 1
ATOM 2672 C C . ILE A 1 339 ? -15.586 4.719 -14.560 1.00 75.94 339 ILE A C 1
ATOM 2674 O O . ILE A 1 339 ? -15.717 3.705 -13.870 1.00 75.94 339 ILE A O 1
ATOM 2678 N N . GLU A 1 340 ? -16.164 4.859 -15.749 1.00 73.19 340 GLU A N 1
ATOM 2679 C CA . GLU A 1 340 ? -16.931 3.803 -16.409 1.00 73.19 340 GLU A CA 1
ATOM 2680 C C . GLU A 1 340 ? -16.006 2.746 -17.038 1.00 73.19 340 GLU A C 1
ATOM 2682 O O . GLU A 1 340 ? -14.881 3.033 -17.460 1.00 73.19 340 GLU A O 1
ATOM 2687 N N . GLN A 1 341 ? -16.461 1.492 -17.070 1.00 55.09 341 GLN A N 1
ATOM 2688 C CA . GLN A 1 341 ? -15.771 0.427 -17.796 1.00 55.09 341 GLN A CA 1
ATOM 2689 C C . GLN A 1 341 ? -16.053 0.610 -19.292 1.00 55.09 341 GLN A C 1
ATOM 2691 O O . GLN A 1 341 ? -17.216 0.607 -19.685 1.00 55.09 341 GLN A O 1
ATOM 2696 N N . ALA A 1 342 ? -14.996 0.818 -20.083 1.00 44.00 342 ALA A N 1
ATOM 2697 C CA . ALA A 1 342 ? -15.080 0.918 -21.540 1.00 44.00 342 ALA A CA 1
ATOM 2698 C C . ALA A 1 342 ? -15.446 -0.419 -22.195 1.00 44.00 342 ALA A C 1
ATOM 2700 O O . ALA A 1 342 ? -14.997 -1.468 -21.668 1.00 44.00 342 ALA A O 1
#